Protein AF-A0A367RHR2-F1 (afdb_monomer_lite)

Foldseek 3Di:
DAALALVLLLVVLLVVLVVDDLDAPAFLAPCLVVCVVVLNVVLVVLNVVLVVCVVVVVDDSLRSLVSSLLSLQSVLQSCNRRHHALQVSLCSLQSNLSSCVNVVNLLSSLLSCLLQVQLVVLQQGDLDQDPDPDLLSNLLSCLSNVPPPPPDQDPADPDQLSRLSNQLSVCLVVVVLVSVQVSLLSNLVVVCVVCVVCLRHRDRSPDRSADRSSLSSLSSSVVSPHDDDDQDPSSCSRNVSNNPDDHHDHCPPVVYDHDPVSRDDPD

Structure (mmCIF, N/CA/C/O backbone):
data_AF-A0A367RHR2-F1
#
_entry.id   AF-A0A367RHR2-F1
#
loop_
_atom_site.group_PDB
_atom_site.id
_atom_site.type_symbol
_atom_site.label_atom_id
_atom_site.label_alt_id
_atom_site.label_comp_id
_atom_site.label_asym_id
_atom_site.label_entity_id
_atom_site.label_seq_id
_atom_site.pdbx_PDB_ins_code
_atom_site.Cartn_x
_atom_site.Cartn_y
_atom_site.Cartn_z
_atom_site.occupancy
_atom_site.B_iso_or_equiv
_atom_site.auth_seq_id
_atom_site.auth_comp_id
_atom_site.auth_asym_id
_atom_site.auth_atom_id
_atom_site.pdbx_PDB_model_num
ATOM 1 N N . MET A 1 1 ? -17.247 -14.694 9.183 1.00 67.56 1 MET A N 1
ATOM 2 C CA . MET A 1 1 ? -17.439 -13.901 7.958 1.00 67.56 1 MET A CA 1
ATOM 3 C C . MET A 1 1 ? -18.411 -12.775 8.289 1.00 67.56 1 MET A C 1
ATOM 5 O O . MET A 1 1 ? -19.563 -13.074 8.588 1.00 67.56 1 MET A O 1
ATOM 9 N N . GLY A 1 2 ? -17.924 -11.536 8.369 1.00 80.25 2 GLY A N 1
ATOM 10 C CA . GLY A 1 2 ? -18.687 -10.325 8.704 1.00 80.25 2 GLY A CA 1
ATOM 11 C C . GLY A 1 2 ? -18.929 -9.449 7.474 1.00 80.25 2 GLY A C 1
ATOM 12 O O . GLY A 1 2 ? -18.241 -9.597 6.463 1.00 80.25 2 GLY A O 1
ATOM 13 N N . ILE A 1 3 ? -19.919 -8.560 7.536 1.00 87.88 3 ILE A N 1
ATOM 14 C CA . ILE A 1 3 ? -20.162 -7.594 6.457 1.00 87.88 3 ILE A CA 1
ATOM 15 C C . ILE A 1 3 ? -19.113 -6.496 6.608 1.00 87.88 3 ILE A C 1
ATOM 17 O O . ILE A 1 3 ? -18.898 -6.010 7.712 1.00 87.88 3 ILE A O 1
ATOM 21 N N . LEU A 1 4 ? -18.465 -6.061 5.525 1.00 91.81 4 LEU A N 1
ATOM 22 C CA . LEU A 1 4 ? -17.593 -4.891 5.622 1.00 91.81 4 LEU A CA 1
ATOM 23 C C . LEU A 1 4 ? -18.448 -3.634 5.845 1.00 91.81 4 LEU A C 1
ATOM 25 O O . LEU A 1 4 ? -18.969 -3.036 4.905 1.00 91.81 4 LEU A O 1
ATOM 29 N N . SER A 1 5 ? -18.617 -3.274 7.114 1.00 92.75 5 SER A N 1
ATOM 30 C CA . SER A 1 5 ? -19.353 -2.112 7.604 1.00 92.75 5 SER A CA 1
ATOM 31 C C . SER A 1 5 ? -18.502 -1.362 8.628 1.00 92.75 5 SER A C 1
ATOM 33 O O . SER A 1 5 ? -17.571 -1.933 9.190 1.00 92.75 5 SER A O 1
ATOM 35 N N . HIS A 1 6 ? -18.825 -0.094 8.896 1.00 91.56 6 HIS A N 1
ATOM 36 C CA . HIS A 1 6 ? -18.091 0.718 9.874 1.00 91.56 6 HIS A CA 1
ATOM 37 C C . HIS A 1 6 ? -17.977 0.048 11.252 1.00 91.56 6 HIS A C 1
ATOM 39 O O . HIS A 1 6 ? -16.908 0.060 11.854 1.00 91.56 6 HIS A O 1
ATOM 45 N N . GLN A 1 7 ? -19.065 -0.557 11.737 1.00 90.06 7 GLN A N 1
ATOM 46 C CA . GLN A 1 7 ? -19.084 -1.220 13.038 1.00 90.06 7 GLN A CA 1
ATOM 47 C C . GLN A 1 7 ? -18.221 -2.488 13.038 1.00 90.06 7 GLN A C 1
ATOM 49 O O . GLN A 1 7 ? -17.266 -2.563 13.810 1.00 90.06 7 GLN A O 1
ATOM 54 N N . ASP A 1 8 ? -18.514 -3.439 12.143 1.00 91.50 8 ASP A N 1
ATOM 55 C CA . ASP A 1 8 ? -17.796 -4.721 12.066 1.00 91.50 8 ASP A CA 1
ATOM 56 C C . ASP A 1 8 ? -16.288 -4.502 11.851 1.00 91.50 8 ASP A C 1
ATOM 58 O O . ASP A 1 8 ? -15.460 -5.208 12.425 1.00 91.50 8 ASP A O 1
ATOM 62 N N . PHE A 1 9 ? -15.919 -3.492 11.055 1.00 92.81 9 PHE A N 1
ATOM 63 C CA . PHE A 1 9 ? -14.530 -3.101 10.832 1.00 92.81 9 PHE A CA 1
ATOM 64 C C . PHE A 1 9 ? -13.857 -2.581 12.108 1.00 92.81 9 PHE A C 1
ATOM 66 O O . PHE A 1 9 ? -12.792 -3.074 12.481 1.00 92.81 9 PHE A O 1
ATOM 73 N N . CYS A 1 10 ? -14.469 -1.616 12.804 1.00 90.12 10 CYS A N 1
ATOM 74 C CA . CYS A 1 10 ? -13.911 -1.068 14.041 1.00 90.12 10 CYS A CA 1
ATOM 75 C C . CYS A 1 10 ? -13.765 -2.139 15.133 1.00 90.12 10 CYS A C 1
ATOM 77 O O . CYS A 1 10 ? -12.743 -2.178 15.821 1.00 90.12 10 CYS A O 1
ATOM 79 N N . GLU A 1 11 ? -14.760 -3.016 15.284 1.00 88.69 11 GLU A N 1
ATOM 80 C CA . GLU A 1 11 ? -14.721 -4.120 16.248 1.00 88.69 11 GLU A CA 1
ATOM 81 C C . GLU A 1 11 ? -13.624 -5.138 15.909 1.00 88.69 11 GLU A C 1
ATOM 83 O O . GLU A 1 11 ? -12.902 -5.581 16.805 1.00 88.69 11 GLU A O 1
ATOM 88 N N . PHE A 1 12 ? -13.452 -5.479 14.628 1.00 91.75 12 PHE A N 1
ATOM 89 C CA . PHE A 1 12 ? -12.398 -6.389 14.180 1.00 91.75 12 PHE A CA 1
ATOM 90 C C . PHE A 1 12 ? -11.002 -5.817 14.442 1.00 91.75 12 PHE A C 1
ATOM 92 O O . PHE A 1 12 ? -10.161 -6.480 15.047 1.00 91.75 12 PHE A O 1
ATOM 99 N N . VAL A 1 13 ? -10.761 -4.561 14.057 1.00 90.69 13 VAL A N 1
ATOM 100 C CA . VAL A 1 13 ? -9.456 -3.913 14.259 1.00 90.69 13 VAL A CA 1
ATOM 101 C C . VAL A 1 13 ? -9.117 -3.828 15.744 1.00 90.69 13 VAL A C 1
ATOM 103 O O . VAL A 1 13 ? -7.982 -4.093 16.130 1.00 90.69 13 VAL A O 1
ATOM 106 N N . ALA A 1 14 ? -10.094 -3.520 16.599 1.00 85.94 14 ALA A N 1
ATOM 107 C CA . ALA A 1 14 ? -9.882 -3.487 18.042 1.00 85.94 14 ALA A CA 1
ATOM 108 C C . ALA A 1 14 ? -9.347 -4.82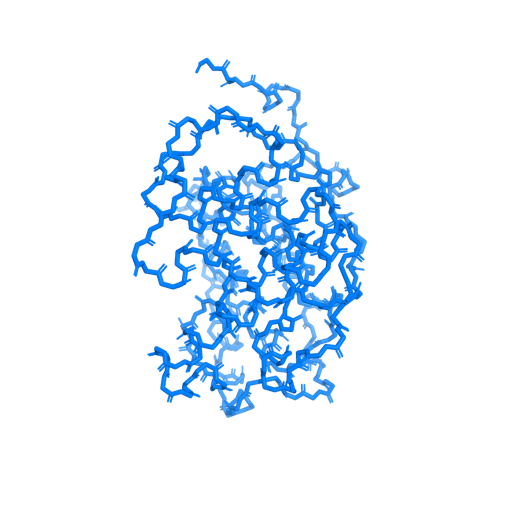0 18.602 1.00 85.94 14 ALA A C 1
ATOM 110 O O . ALA A 1 14 ? -8.554 -4.784 19.543 1.00 85.94 14 ALA A O 1
ATOM 111 N N . GLN A 1 15 ? -9.753 -5.958 18.025 1.00 88.06 15 GLN A N 1
ATOM 112 C CA . GLN A 1 15 ? -9.254 -7.292 18.379 1.00 88.06 15 GLN A CA 1
ATOM 113 C C . GLN A 1 15 ? -7.871 -7.574 17.782 1.00 88.06 15 GLN A C 1
ATOM 115 O O . GLN A 1 15 ? -7.047 -8.208 18.436 1.00 88.06 15 GLN A O 1
ATOM 120 N N . GLU A 1 16 ? -7.596 -7.120 16.556 1.00 90.19 16 GLU A N 1
ATOM 121 C CA . GLU A 1 16 ? -6.280 -7.297 15.926 1.00 90.19 16 GLU A CA 1
ATOM 122 C C . GLU A 1 16 ? -5.190 -6.490 16.635 1.00 90.19 16 GLU A C 1
ATOM 124 O O . GLU A 1 16 ? -4.081 -6.988 16.823 1.00 90.19 16 GLU A O 1
ATOM 129 N N . VAL A 1 17 ? -5.504 -5.281 17.115 1.00 84.62 17 VAL A N 1
ATOM 130 C CA . VAL A 1 17 ? -4.526 -4.448 17.835 1.00 84.62 17 VAL A CA 1
ATOM 131 C C . VAL A 1 17 ? -4.046 -5.122 19.125 1.00 84.62 17 VAL A C 1
ATOM 133 O O . VAL A 1 17 ? -2.875 -5.013 19.481 1.00 84.62 17 VAL A O 1
ATOM 136 N N . GLU A 1 18 ? -4.908 -5.885 19.800 1.00 81.12 18 GLU A N 1
ATOM 137 C CA . GLU A 1 18 ? -4.542 -6.651 21.002 1.00 81.12 18 GLU A CA 1
ATOM 138 C C . GLU A 1 18 ? -3.548 -7.788 20.713 1.00 81.12 18 GLU A C 1
ATOM 140 O O . GLU A 1 18 ? -2.903 -8.293 21.631 1.00 81.12 18 GLU A O 1
ATOM 145 N N . LYS A 1 19 ? -3.398 -8.176 19.441 1.00 83.12 19 LYS A N 1
ATOM 146 C CA . LYS A 1 19 ? -2.499 -9.242 18.985 1.00 83.12 19 LYS A CA 1
ATOM 147 C C . LYS A 1 19 ? -1.186 -8.713 18.412 1.00 83.12 19 LYS A C 1
ATOM 149 O O . LYS A 1 19 ? -0.345 -9.525 18.027 1.00 83.12 19 LYS A O 1
ATOM 154 N N . ILE A 1 20 ? -0.993 -7.393 18.327 1.00 80.94 20 ILE A N 1
ATOM 155 C CA . ILE A 1 20 ? 0.234 -6.822 17.760 1.00 80.94 20 ILE A CA 1
ATOM 156 C C . ILE A 1 20 ? 1.435 -7.260 18.593 1.00 80.94 20 ILE A C 1
ATOM 158 O O . ILE A 1 20 ? 1.548 -6.963 19.782 1.00 80.94 20 ILE A O 1
ATOM 162 N N . THR A 1 21 ? 2.378 -7.914 17.925 1.00 70.31 21 THR A N 1
ATOM 163 C CA . THR A 1 21 ? 3.698 -8.222 18.465 1.00 70.31 21 THR A CA 1
ATOM 164 C C . THR A 1 21 ? 4.754 -7.549 17.607 1.00 70.31 21 THR A C 1
ATOM 166 O O . THR A 1 21 ? 4.821 -7.796 16.403 1.00 70.31 21 THR A O 1
ATOM 169 N N . LEU A 1 22 ? 5.609 -6.738 18.225 1.00 68.62 22 LEU A N 1
ATOM 170 C CA . LEU A 1 22 ? 6.748 -6.124 17.547 1.00 68.62 22 LEU A CA 1
ATOM 171 C C . LEU A 1 22 ? 7.936 -7.074 17.577 1.00 68.62 22 LEU A C 1
ATOM 173 O O . LEU A 1 22 ? 8.832 -6.967 18.412 1.00 68.62 22 LEU A O 1
ATOM 177 N N . LEU A 1 23 ? 7.898 -8.050 16.680 1.00 66.56 23 LEU A N 1
ATOM 178 C CA . LEU A 1 23 ? 9.046 -8.890 16.387 1.00 66.56 23 LEU A CA 1
ATOM 179 C C . LEU A 1 23 ? 9.740 -8.302 15.158 1.00 66.56 23 LEU A C 1
ATOM 181 O O . LEU A 1 23 ? 9.163 -8.267 14.073 1.00 66.56 23 LEU A O 1
ATOM 185 N N . SER A 1 24 ? 10.959 -7.800 15.355 1.00 69.75 24 SER A N 1
ATOM 186 C CA . SER A 1 24 ? 11.812 -7.285 14.283 1.00 69.75 24 SER A CA 1
ATOM 187 C C . SER A 1 24 ? 12.737 -8.390 13.779 1.00 69.75 24 SER A C 1
ATOM 189 O O . SER A 1 24 ? 13.333 -9.112 14.582 1.00 69.75 24 SER A O 1
ATOM 191 N N . VAL A 1 25 ? 12.861 -8.513 12.456 1.00 68.31 25 VAL A N 1
ATOM 192 C CA . VAL A 1 25 ? 13.880 -9.359 11.816 1.00 68.31 25 VAL A CA 1
ATOM 193 C C . VAL A 1 25 ? 15.121 -8.529 11.470 1.00 68.31 25 VAL A C 1
ATOM 195 O O . VAL A 1 25 ? 16.241 -8.952 11.749 1.00 68.31 25 VAL A O 1
ATOM 198 N N . SER A 1 26 ? 14.917 -7.350 10.877 1.00 85.88 26 SER A N 1
ATOM 199 C CA . SER A 1 26 ? 15.938 -6.344 10.562 1.00 85.88 26 SER A CA 1
ATOM 200 C C . SER A 1 26 ? 15.242 -5.035 10.215 1.00 85.88 26 SER A C 1
ATOM 202 O O . SER A 1 26 ? 14.346 -5.046 9.376 1.00 85.88 26 SER A O 1
ATOM 204 N N . GLU A 1 27 ? 15.661 -3.921 10.810 1.00 92.62 27 GLU A N 1
ATOM 205 C CA . GLU A 1 27 ? 15.082 -2.601 10.532 1.00 92.62 27 GLU A CA 1
ATOM 206 C C . GLU A 1 27 ? 15.155 -2.258 9.035 1.00 92.62 27 GLU A C 1
ATOM 208 O O . GLU A 1 27 ? 16.186 -2.476 8.395 1.00 92.62 27 GLU A O 1
ATOM 213 N N . ARG A 1 28 ? 14.051 -1.730 8.486 1.00 93.50 28 ARG A N 1
ATOM 214 C CA . ARG A 1 28 ? 13.971 -1.210 7.106 1.00 93.50 28 ARG A CA 1
ATOM 215 C C . ARG A 1 28 ? 14.234 0.287 7.029 1.00 93.50 28 ARG A C 1
ATOM 217 O O . ARG A 1 28 ? 14.626 0.786 5.978 1.00 93.50 28 ARG A O 1
ATOM 224 N N . ARG A 1 29 ? 13.973 1.000 8.126 1.00 94.50 29 ARG A N 1
ATOM 225 C CA . ARG A 1 29 ? 14.142 2.449 8.230 1.00 94.50 29 ARG A CA 1
ATOM 226 C C . ARG A 1 29 ? 15.052 2.798 9.392 1.00 94.50 29 ARG A C 1
ATOM 228 O O . ARG A 1 29 ? 14.914 2.252 10.487 1.00 94.50 29 ARG A O 1
ATOM 235 N N . ILE A 1 30 ? 15.985 3.704 9.134 1.00 94.00 30 ILE A N 1
ATOM 236 C CA . ILE A 1 30 ? 16.994 4.147 10.091 1.00 94.00 30 ILE A CA 1
ATOM 237 C C . ILE A 1 30 ? 16.310 4.917 11.225 1.00 94.00 30 ILE A C 1
ATOM 239 O O . ILE A 1 30 ? 15.418 5.729 10.994 1.00 94.00 30 ILE A O 1
ATOM 243 N N . GLY A 1 31 ? 16.727 4.651 12.465 1.00 91.88 31 GLY A N 1
ATOM 244 C CA . GLY A 1 31 ? 16.238 5.359 13.652 1.00 91.88 31 GLY A CA 1
ATOM 245 C C . GLY A 1 31 ? 14.905 4.845 14.201 1.00 91.88 31 GLY A C 1
ATOM 246 O O . GLY A 1 31 ? 14.469 5.305 15.253 1.00 91.88 31 GLY A O 1
ATOM 247 N N . VAL A 1 32 ? 14.263 3.857 13.565 1.00 92.75 32 VAL A N 1
ATOM 248 C CA . VAL A 1 32 ? 12.962 3.344 14.027 1.00 92.75 32 VAL A CA 1
ATOM 249 C C . VAL A 1 32 ? 13.008 2.815 15.465 1.00 92.75 32 VAL A C 1
ATOM 251 O O . VAL A 1 32 ? 12.077 3.062 16.231 1.00 92.75 32 VAL A O 1
ATOM 254 N N . SER A 1 33 ? 14.089 2.151 15.886 1.00 90.50 33 SER A N 1
ATOM 255 C CA . SER A 1 33 ? 14.232 1.660 17.266 1.00 90.50 33 SER A CA 1
ATOM 256 C C . SER A 1 33 ? 14.257 2.770 18.314 1.00 90.50 33 SER A C 1
ATOM 258 O O . SER A 1 33 ? 13.819 2.535 19.443 1.00 90.50 33 SER A O 1
ATOM 260 N N . GLU A 1 34 ? 14.718 3.970 17.958 1.00 91.00 34 GLU A N 1
ATOM 261 C CA . GLU A 1 34 ? 14.759 5.122 18.864 1.00 91.00 34 GLU A CA 1
ATOM 262 C C . GLU A 1 34 ? 13.349 5.621 19.199 1.00 91.00 34 GLU A C 1
ATOM 264 O O . GLU A 1 34 ? 13.093 6.054 20.322 1.00 91.00 34 GLU A O 1
ATOM 269 N N . TYR A 1 35 ? 12.415 5.493 18.252 1.00 89.25 35 TYR A N 1
ATOM 270 C CA . TYR A 1 35 ? 11.065 6.046 18.353 1.00 89.25 35 TYR A CA 1
ATOM 271 C C . TYR A 1 35 ? 9.960 4.999 18.514 1.00 89.25 35 TYR A C 1
ATOM 273 O O . TYR A 1 35 ? 8.849 5.350 18.913 1.00 89.25 35 TYR A O 1
ATOM 281 N N . ALA A 1 36 ? 10.230 3.717 18.240 1.00 87.25 36 ALA A N 1
ATOM 282 C CA . ALA A 1 36 ? 9.220 2.658 18.247 1.00 87.25 36 ALA A CA 1
ATOM 283 C C . ALA A 1 36 ? 8.444 2.612 19.568 1.00 87.25 36 ALA A C 1
ATOM 285 O O . ALA A 1 36 ? 7.220 2.512 19.563 1.00 87.25 36 ALA A O 1
ATOM 286 N N . THR A 1 37 ? 9.142 2.755 20.700 1.00 86.56 37 THR A N 1
ATOM 287 C CA . THR A 1 37 ? 8.504 2.780 22.024 1.00 86.56 37 THR A CA 1
ATOM 288 C C . THR A 1 37 ? 7.493 3.918 22.141 1.00 86.56 37 THR A C 1
ATOM 290 O O . THR A 1 37 ? 6.370 3.692 22.586 1.00 86.56 37 THR A O 1
ATOM 293 N N . ASP A 1 38 ? 7.848 5.127 21.716 1.00 87.88 38 ASP A N 1
ATOM 294 C CA . ASP A 1 38 ? 6.965 6.291 21.805 1.00 87.88 38 ASP A CA 1
ATOM 295 C C . ASP A 1 38 ? 5.763 6.155 20.865 1.00 87.88 38 ASP A C 1
ATOM 297 O O . ASP A 1 38 ? 4.626 6.394 21.275 1.00 87.88 38 ASP A O 1
ATOM 301 N N . VAL A 1 39 ? 5.991 5.686 19.635 1.00 87.94 39 VAL A N 1
ATOM 302 C CA . VAL A 1 39 ? 4.929 5.439 18.649 1.00 87.94 39 VAL A CA 1
ATOM 303 C C . VAL A 1 39 ? 3.925 4.405 19.164 1.00 87.94 39 VAL A C 1
ATOM 305 O O . VAL A 1 39 ? 2.721 4.636 19.088 1.00 87.94 39 VAL A O 1
ATOM 308 N N . ILE A 1 40 ? 4.379 3.315 19.794 1.00 86.00 40 ILE A N 1
ATOM 309 C CA . ILE A 1 40 ? 3.480 2.339 20.438 1.00 86.00 40 ILE A CA 1
ATOM 310 C C . ILE A 1 40 ? 2.623 3.002 21.512 1.00 86.00 40 ILE A C 1
ATOM 312 O O . ILE A 1 40 ? 1.417 2.758 21.567 1.00 86.00 40 ILE A O 1
ATOM 316 N N . HIS A 1 41 ? 3.225 3.826 22.374 1.00 86.81 41 HIS A N 1
ATOM 317 C CA . HIS A 1 41 ? 2.477 4.513 23.424 1.00 86.81 41 HIS A CA 1
ATOM 318 C C . HIS A 1 41 ? 1.418 5.446 22.828 1.00 86.81 41 HIS A C 1
ATOM 320 O O . HIS A 1 41 ? 0.298 5.497 23.344 1.00 86.81 41 HIS A O 1
ATOM 326 N N . TYR A 1 42 ? 1.728 6.145 21.731 1.00 87.12 42 TYR A N 1
ATOM 327 C CA . TYR A 1 42 ? 0.752 6.971 21.022 1.00 87.12 42 TYR A CA 1
ATOM 328 C C . TYR A 1 42 ? -0.373 6.135 20.409 1.00 87.12 42 TYR A C 1
ATOM 330 O O . TYR A 1 42 ? -1.536 6.432 20.674 1.00 87.12 42 TYR A O 1
ATOM 338 N N . ILE A 1 43 ? -0.055 5.049 19.699 1.00 85.81 43 ILE A N 1
ATOM 339 C CA . ILE A 1 43 ? -1.047 4.125 19.127 1.00 85.81 43 ILE A CA 1
ATOM 340 C C . ILE A 1 43 ? -1.972 3.576 20.223 1.00 85.81 43 ILE A C 1
ATOM 342 O O . ILE A 1 43 ? -3.193 3.591 20.074 1.00 85.81 43 ILE A O 1
ATOM 346 N N . GLN A 1 44 ? -1.419 3.130 21.355 1.00 84.69 44 GLN A N 1
ATOM 347 C CA . GLN A 1 44 ? -2.200 2.599 22.477 1.00 84.69 44 GLN A CA 1
ATOM 348 C C . GLN A 1 44 ? -3.105 3.663 23.106 1.00 84.69 44 GLN A C 1
ATOM 350 O O . GLN A 1 44 ? -4.276 3.398 23.393 1.00 84.69 44 GLN A O 1
ATOM 355 N N . ARG A 1 45 ? -2.584 4.875 23.323 1.00 87.81 45 ARG A N 1
ATOM 356 C CA . ARG A 1 45 ? -3.362 6.002 23.854 1.00 87.81 45 ARG A CA 1
ATOM 357 C C . ARG A 1 45 ? -4.510 6.368 22.916 1.00 87.81 45 ARG A C 1
ATOM 359 O O . ARG A 1 45 ? -5.642 6.545 23.372 1.00 87.81 45 ARG A O 1
ATOM 366 N N . ASP A 1 46 ? -4.223 6.486 21.628 1.00 86.50 46 ASP A N 1
ATOM 367 C CA . ASP A 1 46 ? -5.186 6.912 20.621 1.00 86.50 46 ASP A CA 1
ATOM 368 C C . ASP A 1 46 ? -6.260 5.819 20.424 1.00 86.50 46 ASP A C 1
ATOM 370 O O . ASP A 1 46 ? -7.452 6.129 20.417 1.00 86.50 46 ASP A O 1
ATOM 374 N N . LEU A 1 47 ? -5.884 4.531 20.436 1.00 81.06 47 LEU A N 1
ATOM 375 C CA . LEU A 1 47 ? -6.830 3.407 20.439 1.00 81.06 47 LEU A CA 1
ATOM 376 C C . LEU A 1 47 ? -7.766 3.441 21.653 1.00 81.06 47 LEU A C 1
ATOM 378 O O . LEU A 1 47 ? -8.980 3.299 21.502 1.00 81.06 47 LEU A O 1
ATOM 382 N N . ASN A 1 48 ? -7.222 3.627 22.858 1.00 84.69 48 ASN A N 1
ATOM 383 C CA . ASN A 1 48 ? -8.025 3.706 24.081 1.00 84.69 48 ASN A CA 1
ATOM 384 C C . ASN A 1 48 ? -8.993 4.894 24.039 1.00 84.69 48 ASN A C 1
ATOM 386 O O . ASN A 1 48 ? -10.137 4.776 24.476 1.00 84.69 48 ASN A O 1
ATOM 390 N N . THR A 1 49 ? -8.556 6.014 23.460 1.00 85.75 49 THR A N 1
ATOM 391 C CA . THR A 1 49 ? -9.395 7.200 23.260 1.00 85.75 49 THR A CA 1
ATOM 392 C C . THR A 1 49 ? -10.559 6.888 22.323 1.00 85.75 49 THR A C 1
ATOM 394 O O . THR A 1 49 ? -11.708 7.152 22.669 1.00 85.75 49 THR A O 1
ATOM 397 N N . VAL A 1 50 ? -10.295 6.257 21.174 1.00 79.88 50 VAL A N 1
ATOM 398 C CA . VAL A 1 50 ? -11.350 5.859 20.230 1.00 79.88 50 VAL A CA 1
ATOM 399 C C . VAL A 1 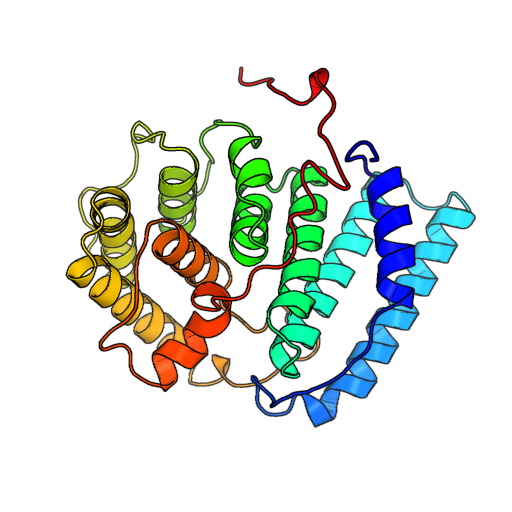50 ? -12.314 4.852 20.868 1.00 79.88 50 VAL A C 1
ATOM 401 O O . VAL A 1 50 ? -13.526 5.038 20.771 1.00 79.88 50 VAL A O 1
ATOM 404 N N . LYS A 1 51 ? -11.806 3.839 21.588 1.00 80.19 51 LYS A N 1
ATOM 405 C CA . LYS A 1 51 ? -12.635 2.862 22.320 1.00 80.19 51 LYS A CA 1
ATOM 406 C C . LYS A 1 51 ? -13.566 3.548 23.334 1.00 80.19 51 LYS A C 1
ATOM 408 O O . LYS A 1 51 ? -14.743 3.199 23.387 1.00 80.19 51 LYS A O 1
ATOM 413 N N . SER A 1 52 ? -13.072 4.532 24.095 1.00 82.19 52 SER A N 1
ATOM 414 C CA . SER A 1 52 ? -13.884 5.302 25.060 1.00 82.19 52 SER A CA 1
ATOM 415 C C . SER A 1 52 ? -14.965 6.132 24.368 1.00 82.19 52 SER A C 1
ATOM 417 O O . SER A 1 52 ? -16.120 6.130 24.775 1.00 82.19 52 SER A O 1
ATOM 419 N N . LEU A 1 53 ? -14.615 6.816 23.277 1.00 78.12 53 LEU A N 1
ATOM 420 C CA . LEU A 1 53 ? -15.555 7.678 22.562 1.00 78.12 53 LEU A CA 1
ATOM 421 C C . LEU A 1 53 ? -16.690 6.892 21.889 1.00 78.12 53 LEU A C 1
ATOM 423 O O . LEU A 1 53 ? -17.811 7.394 21.808 1.00 78.12 53 LEU A O 1
ATOM 427 N N . ILE A 1 54 ? -16.416 5.669 21.427 1.00 74.31 54 ILE A N 1
ATOM 428 C CA . ILE A 1 54 ? -17.443 4.757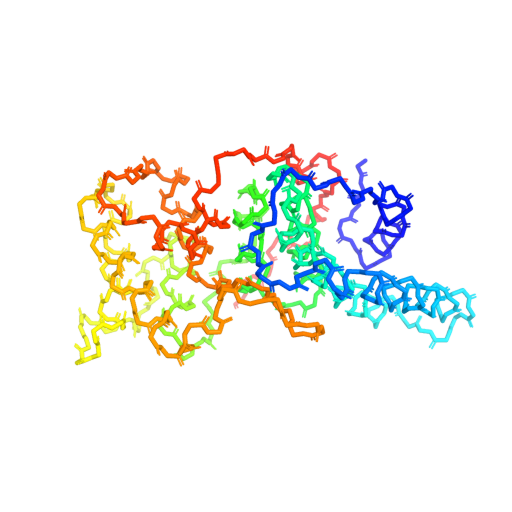 20.904 1.00 74.31 54 ILE A CA 1
ATOM 429 C C . ILE A 1 54 ? -18.345 4.257 22.040 1.00 74.31 54 ILE A C 1
ATOM 431 O O . ILE A 1 54 ? -19.566 4.293 21.905 1.00 74.31 54 ILE A O 1
ATOM 435 N N . SER A 1 55 ? -17.766 3.797 23.157 1.00 77.94 55 SER A N 1
ATOM 436 C CA . SER A 1 55 ? -18.535 3.201 24.261 1.00 77.94 55 SER A CA 1
ATOM 437 C C . SER A 1 55 ? -19.437 4.204 24.984 1.00 77.94 55 SER A C 1
ATOM 439 O O . SER A 1 55 ? -20.486 3.825 25.497 1.00 77.94 55 SER A O 1
ATOM 441 N N . GLU A 1 56 ? -19.058 5.480 24.989 1.00 79.75 56 GLU A N 1
ATOM 442 C CA . GLU A 1 56 ? -19.846 6.581 25.547 1.00 79.75 56 GLU A CA 1
ATOM 443 C C . GLU A 1 56 ? -20.899 7.141 24.571 1.00 79.75 56 GLU A C 1
ATOM 445 O O . GLU A 1 56 ? -21.525 8.153 24.875 1.00 79.75 56 GLU A O 1
ATOM 450 N N . GLU A 1 57 ? -21.077 6.532 23.390 1.00 76.19 57 GLU A N 1
ATOM 451 C CA . GLU A 1 57 ? -21.949 7.017 22.300 1.00 76.19 57 GLU A CA 1
ATOM 452 C C . GLU A 1 57 ? -21.616 8.450 21.826 1.00 76.19 57 GLU A C 1
ATOM 454 O O . GLU A 1 57 ? -22.405 9.117 21.154 1.00 76.19 57 GLU A O 1
ATOM 459 N N . ASN A 1 58 ? -20.405 8.922 22.132 1.00 77.56 58 ASN A N 1
ATOM 460 C CA . ASN A 1 58 ? -19.918 10.261 21.807 1.00 77.56 58 ASN A CA 1
ATOM 461 C C . ASN A 1 58 ? -19.346 10.356 20.378 1.00 77.56 58 ASN A C 1
ATOM 463 O O . ASN A 1 58 ? -19.019 11.450 19.904 1.00 77.56 58 ASN A O 1
ATOM 467 N N . LEU A 1 59 ? -19.236 9.227 19.668 1.00 81.50 59 LEU A N 1
ATOM 468 C CA . LEU A 1 59 ? -18.700 9.128 18.312 1.00 81.50 59 LEU A CA 1
ATOM 469 C C . LEU A 1 59 ? -19.576 8.227 17.438 1.00 81.50 59 LEU A C 1
ATOM 471 O O . LEU A 1 59 ? -19.930 7.117 17.822 1.00 81.50 59 LEU A O 1
ATOM 475 N N . THR A 1 60 ? -19.898 8.682 16.227 1.00 86.81 60 THR A N 1
ATOM 476 C CA . THR A 1 60 ? -20.555 7.821 15.236 1.00 86.81 60 THR A CA 1
ATOM 477 C C . THR A 1 60 ? -19.568 6.782 14.705 1.00 86.81 60 THR A C 1
ATOM 479 O O . THR A 1 60 ? -18.370 7.054 14.610 1.00 86.81 60 THR A O 1
ATOM 482 N N . TRP A 1 61 ? -20.066 5.621 14.275 1.00 87.00 61 TRP A N 1
ATOM 483 C CA . TRP A 1 61 ? -19.236 4.571 13.667 1.00 87.00 61 TRP A CA 1
ATOM 484 C C . TRP A 1 61 ? -18.432 5.048 12.448 1.00 87.00 61 TRP A C 1
ATOM 486 O O . TRP A 1 61 ? -17.301 4.618 12.241 1.00 87.00 61 TRP A O 1
ATOM 496 N N . GLU A 1 62 ? -18.975 5.984 11.670 1.00 88.12 62 GLU A N 1
ATOM 497 C CA . GLU A 1 62 ? -18.274 6.617 10.546 1.00 88.12 62 GLU A CA 1
ATOM 498 C C . GLU A 1 62 ? -17.038 7.405 11.014 1.00 88.12 62 GLU A C 1
ATOM 500 O O . GLU A 1 62 ? -15.934 7.210 10.505 1.00 88.12 62 GLU A O 1
ATOM 505 N N . LYS A 1 63 ? -17.191 8.249 12.044 1.00 89.00 63 LYS A N 1
ATOM 506 C CA . LYS A 1 63 ? -16.069 9.001 12.623 1.00 89.00 63 LYS A CA 1
ATOM 507 C C . LYS A 1 63 ? -15.064 8.074 13.306 1.00 89.00 63 LYS A C 1
ATOM 509 O O . LYS A 1 63 ? -13.864 8.294 13.180 1.00 89.00 63 LYS A O 1
ATOM 514 N N . ALA A 1 64 ? -15.548 7.028 13.974 1.00 88.44 64 ALA A N 1
ATOM 515 C CA . ALA A 1 64 ? -14.706 5.982 14.542 1.00 88.44 64 ALA A CA 1
ATOM 516 C C . ALA A 1 64 ? -13.857 5.299 13.465 1.00 88.44 64 ALA A C 1
ATOM 518 O O . ALA A 1 64 ? -12.654 5.152 13.645 1.00 88.44 64 ALA A O 1
ATOM 519 N N . THR A 1 65 ? -14.455 4.958 12.320 1.00 91.44 65 THR A N 1
ATOM 520 C CA . THR A 1 65 ? -13.745 4.334 11.193 1.00 91.44 65 THR A CA 1
ATOM 521 C C . THR A 1 65 ? -12.609 5.212 10.695 1.00 91.44 65 THR A C 1
ATOM 523 O O . THR A 1 65 ? -11.518 4.701 10.454 1.00 91.44 65 THR A O 1
ATOM 526 N N . LYS A 1 66 ? -12.831 6.527 10.588 1.00 92.56 66 LYS A N 1
ATOM 527 C CA . LYS A 1 66 ? -11.773 7.465 10.206 1.00 92.56 66 LYS A CA 1
ATOM 528 C C . LYS A 1 66 ? -10.596 7.415 11.185 1.00 92.56 66 LYS A C 1
ATOM 530 O O . LYS A 1 66 ? -9.476 7.151 10.761 1.00 92.56 66 LYS A O 1
ATOM 535 N N . SER A 1 67 ? -10.854 7.596 12.482 1.00 91.31 67 SER A N 1
ATOM 536 C CA . SER A 1 67 ? -9.799 7.568 13.506 1.00 91.31 67 SER A CA 1
ATOM 537 C C . SER A 1 67 ? -9.087 6.214 13.588 1.00 91.31 67 SER A C 1
ATOM 539 O O . SER A 1 67 ? -7.875 6.160 13.752 1.00 91.31 67 SER A O 1
ATOM 541 N N . ILE A 1 68 ? -9.821 5.110 13.435 1.00 91.56 68 ILE A N 1
ATOM 542 C CA . ILE A 1 68 ? -9.241 3.765 13.383 1.00 91.56 68 ILE A CA 1
ATOM 543 C C . ILE A 1 68 ? -8.363 3.584 12.138 1.00 91.56 68 ILE A C 1
ATOM 545 O O . ILE A 1 68 ? -7.298 2.987 12.238 1.00 91.56 68 ILE A O 1
ATOM 549 N N . THR A 1 69 ? -8.758 4.118 10.982 1.00 94.50 69 THR A N 1
ATOM 550 C CA . THR A 1 69 ? -7.955 4.014 9.752 1.00 94.50 69 THR A CA 1
ATOM 551 C C . THR A 1 69 ? -6.631 4.766 9.877 1.00 94.50 69 THR A C 1
ATOM 553 O O . THR A 1 69 ? -5.602 4.231 9.481 1.00 94.50 69 THR A O 1
ATOM 556 N N . GLU A 1 70 ? -6.631 5.956 10.485 1.00 92.38 70 GLU A N 1
ATOM 557 C CA . GLU A 1 70 ? -5.400 6.704 10.803 1.00 92.38 70 GLU A CA 1
ATOM 558 C C . GLU A 1 70 ? -4.462 5.892 11.715 1.00 92.38 70 GLU A C 1
ATOM 560 O O . GLU A 1 70 ? -3.256 5.843 11.484 1.00 92.38 70 GLU A O 1
ATOM 565 N N . LEU A 1 71 ? -5.010 5.169 12.699 1.00 91.25 71 LEU A N 1
ATOM 566 C CA . LEU A 1 71 ? -4.212 4.292 13.562 1.00 91.25 71 LEU A CA 1
ATOM 567 C C . LEU A 1 71 ? -3.642 3.082 12.821 1.00 91.25 71 LEU A C 1
ATOM 569 O O . LEU A 1 71 ? -2.486 2.726 13.027 1.00 91.25 71 LEU A O 1
ATOM 573 N N . ILE A 1 72 ? -4.433 2.440 11.963 1.00 94.25 72 ILE A N 1
ATOM 574 C CA . ILE A 1 72 ? -3.986 1.291 11.164 1.00 94.25 72 ILE A CA 1
ATOM 575 C C . ILE A 1 72 ? -2.886 1.710 10.183 1.00 94.25 72 ILE A C 1
ATOM 577 O O . ILE A 1 72 ? -1.938 0.951 9.992 1.00 94.25 72 ILE A O 1
ATOM 581 N N . LEU A 1 73 ? -2.977 2.908 9.597 1.00 94.81 73 LEU A N 1
ATOM 582 C CA . LEU A 1 73 ? -1.919 3.478 8.761 1.00 94.81 73 LEU A CA 1
ATOM 583 C C . LEU A 1 73 ? -0.604 3.598 9.532 1.00 94.81 73 LEU A C 1
ATOM 585 O O . LEU A 1 73 ? 0.426 3.105 9.074 1.00 94.81 73 LEU A O 1
ATOM 589 N N . GLU A 1 74 ? -0.652 4.190 10.725 1.00 93.25 74 GLU A N 1
ATOM 590 C CA . GLU A 1 74 ? 0.518 4.351 11.590 1.00 93.25 74 GLU A CA 1
ATOM 591 C C . GLU A 1 74 ? 1.094 2.995 12.027 1.00 93.25 74 GLU A C 1
ATOM 593 O O . GLU A 1 74 ? 2.308 2.800 12.002 1.00 93.25 74 GLU A O 1
ATOM 598 N N . ILE A 1 75 ? 0.236 2.019 12.346 1.00 93.75 75 ILE A N 1
ATOM 599 C CA . ILE A 1 75 ? 0.649 0.643 12.660 1.00 93.75 75 ILE A CA 1
ATOM 600 C C . ILE A 1 75 ? 1.310 -0.024 11.446 1.00 93.75 75 ILE A C 1
ATOM 602 O O . ILE A 1 75 ? 2.356 -0.653 11.595 1.00 93.75 75 ILE A O 1
ATOM 606 N N . THR A 1 76 ? 0.727 0.115 10.251 1.00 95.06 76 THR A N 1
ATOM 607 C CA . THR A 1 76 ? 1.280 -0.430 8.999 1.00 95.06 76 THR A CA 1
ATOM 608 C C . THR A 1 76 ? 2.677 0.137 8.752 1.00 95.06 76 THR A C 1
ATOM 610 O O . THR A 1 76 ? 3.611 -0.624 8.500 1.00 95.06 76 THR A O 1
ATOM 613 N N . SER A 1 77 ? 2.819 1.458 8.896 1.00 94.94 77 SER A N 1
ATOM 614 C CA . SER A 1 77 ? 4.077 2.198 8.775 1.00 94.94 77 SER A CA 1
ATOM 615 C C . SER A 1 77 ? 5.131 1.696 9.756 1.00 94.94 77 SER A C 1
ATOM 617 O O . SER A 1 77 ? 6.206 1.261 9.349 1.00 94.94 77 SER A O 1
ATOM 619 N N . LEU A 1 78 ? 4.782 1.649 11.048 1.00 94.19 78 LEU A N 1
ATOM 620 C CA . LEU A 1 78 ? 5.677 1.197 12.106 1.00 94.19 78 LEU A CA 1
ATOM 621 C C . LEU A 1 78 ? 6.136 -0.242 11.863 1.00 94.19 78 LEU A C 1
ATOM 623 O O . LEU A 1 78 ? 7.331 -0.510 11.918 1.00 94.19 78 LEU A O 1
ATOM 627 N N . LEU A 1 79 ? 5.209 -1.168 11.590 1.00 94.06 79 LEU A N 1
ATOM 628 C CA . LEU A 1 79 ? 5.527 -2.582 11.361 1.00 94.06 79 LEU A CA 1
ATOM 629 C C . LEU A 1 79 ? 6.436 -2.775 10.148 1.00 94.06 79 LEU A C 1
ATOM 631 O O . LEU A 1 79 ? 7.362 -3.590 10.197 1.00 94.06 79 LEU A O 1
ATOM 635 N N . TYR A 1 80 ? 6.198 -2.019 9.075 1.00 94.94 80 TYR A N 1
ATOM 636 C CA . TYR A 1 80 ? 7.098 -1.991 7.934 1.00 94.94 80 TYR A CA 1
ATOM 637 C C . TYR A 1 80 ? 8.490 -1.505 8.360 1.00 94.94 80 TYR A C 1
ATOM 639 O O . TYR A 1 80 ? 9.460 -2.257 8.222 1.00 94.94 80 TYR A O 1
ATOM 647 N N . ALA A 1 81 ? 8.578 -0.314 8.958 1.00 95.06 81 ALA A N 1
ATOM 648 C CA . 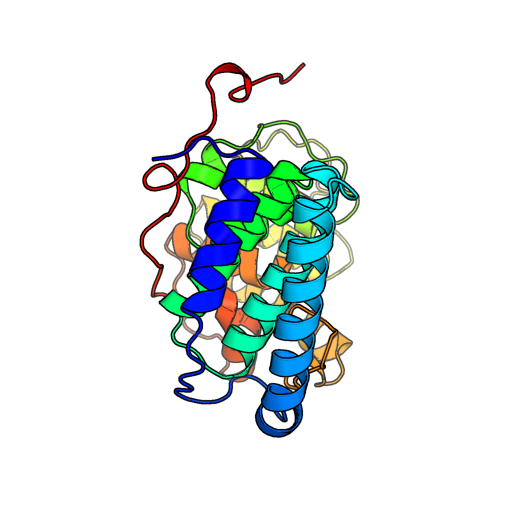ALA A 1 81 ? 9.826 0.335 9.347 1.00 95.06 81 ALA A CA 1
ATOM 649 C C . ALA A 1 81 ? 10.673 -0.510 10.313 1.00 95.06 81 ALA A C 1
ATOM 651 O O . ALA A 1 81 ? 11.872 -0.684 10.086 1.00 95.06 81 ALA A O 1
ATOM 652 N N . VAL A 1 82 ? 10.055 -1.115 11.339 1.00 94.19 82 VAL A N 1
ATOM 653 C CA . VAL A 1 82 ? 10.762 -1.961 12.322 1.00 94.19 82 VAL A CA 1
ATOM 654 C C . VAL A 1 82 ? 11.253 -3.283 11.745 1.00 94.19 82 VAL A C 1
ATOM 656 O O . VAL A 1 82 ? 11.935 -4.027 12.448 1.00 94.19 82 VAL A O 1
ATOM 659 N N . GLY A 1 83 ? 10.911 -3.628 10.503 1.00 93.44 83 GLY A N 1
ATOM 660 C CA . GLY A 1 83 ? 11.365 -4.889 9.933 1.00 93.44 83 GLY A CA 1
ATOM 661 C C . GLY A 1 83 ? 10.496 -6.090 10.269 1.00 93.44 83 GLY A C 1
ATOM 662 O O . GLY A 1 83 ? 11.021 -7.204 10.330 1.00 93.44 83 GLY A O 1
ATOM 663 N N . ALA A 1 84 ? 9.196 -5.900 10.527 1.00 92.75 84 ALA A N 1
ATOM 664 C CA . ALA A 1 84 ? 8.290 -7.031 10.710 1.00 92.75 84 ALA A CA 1
ATOM 665 C C . ALA A 1 84 ? 8.245 -7.890 9.434 1.00 92.75 84 ALA A C 1
ATOM 667 O O . ALA A 1 84 ? 8.511 -7.403 8.324 1.00 92.75 84 ALA A O 1
ATOM 668 N N . GLU A 1 85 ? 7.894 -9.168 9.579 1.00 92.12 85 GLU A N 1
ATOM 669 C CA . GLU A 1 85 ? 7.698 -10.059 8.432 1.00 92.12 85 GLU A CA 1
ATOM 670 C C . GLU A 1 85 ? 6.695 -9.461 7.435 1.00 92.12 85 GLU A C 1
ATOM 672 O O . GLU A 1 85 ? 5.730 -8.798 7.825 1.00 92.12 85 GLU A O 1
ATOM 677 N N . HIS A 1 86 ? 6.908 -9.711 6.138 1.00 93.06 86 HIS A N 1
ATOM 678 C CA . HIS A 1 86 ? 6.057 -9.158 5.078 1.00 93.06 86 HIS A CA 1
ATOM 679 C C . HIS A 1 86 ? 4.579 -9.491 5.285 1.00 93.06 86 HIS A C 1
ATOM 681 O O . HIS A 1 86 ? 3.731 -8.618 5.167 1.00 93.06 86 HIS A O 1
ATOM 687 N N . THR A 1 87 ? 4.268 -10.722 5.683 1.00 93.25 87 THR A N 1
ATOM 688 C CA . THR A 1 87 ? 2.896 -11.165 5.974 1.00 93.25 87 THR A CA 1
ATOM 689 C C . THR A 1 87 ? 2.239 -10.372 7.105 1.00 93.25 87 THR A C 1
ATOM 691 O O . THR A 1 87 ? 1.026 -10.179 7.081 1.00 93.25 87 THR A O 1
ATOM 694 N N . VAL A 1 88 ? 3.018 -9.885 8.075 1.00 93.12 88 VAL A N 1
ATOM 695 C CA . VAL A 1 88 ? 2.513 -9.146 9.235 1.00 93.12 88 VAL A CA 1
ATOM 696 C C . VAL A 1 88 ? 2.129 -7.728 8.837 1.00 93.12 88 VAL A C 1
ATOM 698 O O . VAL A 1 88 ? 0.968 -7.367 8.977 1.00 93.12 88 VAL A O 1
ATOM 701 N N . TRP A 1 89 ? 3.044 -6.910 8.312 1.00 93.81 89 TRP A N 1
ATOM 702 C CA . TRP A 1 89 ? 2.693 -5.519 7.988 1.00 93.81 89 TRP A CA 1
ATOM 703 C C . TRP A 1 89 ? 1.708 -5.430 6.809 1.00 93.81 89 TRP A C 1
ATOM 705 O O . TRP A 1 89 ? 0.836 -4.562 6.804 1.00 93.81 89 TRP A O 1
ATOM 715 N N . ARG A 1 90 ? 1.761 -6.367 5.849 1.00 95.94 90 ARG A N 1
ATOM 716 C CA . ARG A 1 90 ? 0.810 -6.414 4.722 1.00 95.94 90 ARG A CA 1
ATOM 717 C C . ARG A 1 90 ? -0.610 -6.739 5.167 1.00 95.94 90 ARG A C 1
ATOM 719 O O . ARG A 1 90 ? -1.552 -6.215 4.587 1.00 95.94 90 ARG A O 1
ATOM 726 N N . HIS A 1 91 ? -0.781 -7.530 6.226 1.00 95.50 91 HIS A N 1
ATOM 727 C CA . HIS A 1 91 ? -2.093 -7.733 6.841 1.00 95.50 91 HIS A CA 1
ATOM 728 C C . HIS A 1 91 ? -2.692 -6.400 7.324 1.00 95.50 91 HIS A C 1
ATOM 730 O O . HIS A 1 91 ? -3.871 -6.129 7.104 1.00 95.50 91 HIS A O 1
ATOM 736 N N . TRP A 1 92 ? -1.877 -5.528 7.925 1.00 96.06 92 TRP A N 1
ATOM 737 C CA . TRP A 1 92 ? -2.312 -4.184 8.321 1.00 96.06 92 TRP A CA 1
ATOM 738 C C . TRP A 1 92 ? -2.563 -3.277 7.113 1.00 96.06 92 TRP A C 1
ATOM 740 O O . TRP A 1 92 ? -3.527 -2.514 7.112 1.00 96.06 92 TRP A O 1
ATOM 750 N N . SER A 1 93 ? -1.798 -3.444 6.032 1.00 97.38 93 SER A N 1
ATOM 751 C CA . SER A 1 93 ? -2.096 -2.814 4.742 1.00 97.38 93 SER A CA 1
ATOM 752 C C . SER A 1 93 ? -3.493 -3.187 4.217 1.00 97.38 93 SER A C 1
ATOM 754 O O . SER A 1 93 ? -4.245 -2.304 3.806 1.00 97.38 93 SER A O 1
ATOM 756 N N . SER A 1 94 ? -3.903 -4.459 4.296 1.00 97.69 94 SER A N 1
ATOM 757 C CA . SER A 1 94 ? -5.271 -4.882 3.946 1.00 97.69 94 SER A CA 1
ATOM 758 C C . SER A 1 94 ? -6.336 -4.183 4.799 1.00 97.69 94 SER A C 1
ATOM 760 O O . SER A 1 94 ? -7.362 -3.737 4.286 1.00 97.69 94 SER A O 1
ATOM 762 N N . LEU A 1 95 ? -6.091 -4.027 6.103 1.00 97.19 95 LEU A N 1
ATOM 763 C CA . LEU A 1 95 ? -7.008 -3.311 6.994 1.00 97.19 95 LEU A CA 1
ATOM 764 C C . LEU A 1 95 ? -7.088 -1.820 6.658 1.00 97.19 95 LEU A C 1
ATOM 766 O O . LEU A 1 95 ? -8.183 -1.253 6.671 1.00 97.19 95 LEU A O 1
ATOM 770 N N . THR A 1 96 ? -5.961 -1.198 6.296 1.00 97.25 96 THR A N 1
ATOM 771 C CA . THR A 1 96 ? -5.937 0.181 5.794 1.00 97.25 96 THR A CA 1
ATOM 772 C C . THR A 1 96 ? -6.840 0.293 4.573 1.00 97.25 96 THR A C 1
ATOM 774 O O . THR A 1 96 ? -7.687 1.182 4.514 1.00 97.25 96 THR A O 1
ATOM 777 N N . ALA A 1 97 ? -6.723 -0.643 3.628 1.00 97.62 97 ALA A N 1
ATOM 778 C CA . ALA A 1 97 ? -7.526 -0.647 2.413 1.00 97.62 97 ALA A CA 1
ATOM 779 C C . ALA A 1 97 ? -9.035 -0.648 2.694 1.00 97.62 97 ALA A C 1
ATOM 781 O O . ALA A 1 97 ? -9.789 0.125 2.098 1.00 97.62 97 ALA A O 1
ATOM 782 N N . PHE A 1 98 ? -9.480 -1.480 3.635 1.00 97.44 98 PHE A N 1
ATOM 783 C CA . PHE A 1 98 ? -10.882 -1.547 4.040 1.00 97.44 98 PHE A CA 1
ATOM 784 C C . PHE A 1 98 ? -11.357 -0.266 4.731 1.00 97.44 98 PHE A C 1
ATOM 786 O O . PHE A 1 98 ? -12.449 0.223 4.430 1.00 97.44 98 PHE A O 1
ATOM 793 N N . GLY A 1 99 ? -10.528 0.317 5.599 1.00 96.38 99 GLY A N 1
ATOM 794 C CA . GLY A 1 99 ? -10.807 1.601 6.239 1.00 96.38 99 GLY A CA 1
ATOM 795 C C . GLY A 1 99 ? -10.945 2.747 5.231 1.00 96.38 99 GLY A C 1
ATOM 796 O O . GLY A 1 99 ? -11.894 3.530 5.307 1.00 96.38 99 GLY A O 1
ATOM 797 N N . MET A 1 100 ? -10.054 2.805 4.238 1.00 95.88 100 MET A N 1
ATOM 798 C CA . MET A 1 100 ? -10.106 3.778 3.139 1.00 95.88 100 MET A CA 1
ATOM 799 C C . MET A 1 100 ? -11.359 3.602 2.277 1.00 95.88 100 MET A C 1
ATOM 801 O O . MET A 1 100 ? -12.032 4.578 1.942 1.00 95.88 100 MET A O 1
ATOM 805 N N . PHE A 1 101 ? -11.728 2.357 1.967 1.00 95.31 101 PHE A N 1
ATOM 806 C CA . PHE A 1 101 ? -12.943 2.052 1.214 1.00 95.31 101 PHE A CA 1
ATOM 807 C C . PHE A 1 101 ? -14.207 2.529 1.931 1.00 95.31 101 PHE A C 1
ATOM 809 O O . PHE A 1 101 ? -15.047 3.187 1.316 1.00 95.31 101 PHE A O 1
ATOM 816 N N . LEU A 1 102 ? -14.322 2.256 3.234 1.00 94.56 102 LEU A N 1
ATOM 817 C CA . LEU A 1 102 ? -15.448 2.712 4.053 1.00 94.56 102 LEU A CA 1
ATOM 818 C C . LEU A 1 102 ? -15.546 4.245 4.119 1.00 94.56 102 LEU A C 1
ATOM 820 O O . LEU A 1 102 ? -16.630 4.783 4.317 1.00 94.56 102 LEU A O 1
ATOM 824 N N . GLN A 1 103 ? -14.435 4.953 3.915 1.00 93.06 103 GLN A N 1
ATOM 825 C CA . GLN A 1 103 ? -14.383 6.415 3.830 1.00 93.06 103 GLN A CA 1
ATOM 826 C C . GLN A 1 103 ? -14.593 6.962 2.407 1.00 93.06 103 GLN A C 1
ATOM 828 O O . GLN A 1 103 ? -14.524 8.173 2.198 1.00 93.06 103 GLN A O 1
ATOM 833 N N . GLY A 1 104 ? -14.825 6.102 1.413 1.00 90.75 104 GLY A N 1
ATOM 834 C CA . GLY A 1 104 ? -14.989 6.507 0.016 1.00 90.75 104 GLY A CA 1
ATOM 835 C C . GLY A 1 104 ? -13.680 6.812 -0.727 1.00 90.75 104 GLY A C 1
ATOM 836 O O . GLY A 1 104 ? -13.725 7.302 -1.855 1.00 90.75 104 GLY A O 1
ATOM 837 N N . GLN A 1 105 ? -12.519 6.524 -0.132 1.00 92.19 105 GLN A N 1
ATOM 838 C CA . GLN A 1 105 ? -11.193 6.803 -0.695 1.00 92.19 105 GLN A CA 1
ATOM 839 C C . GLN A 1 105 ? -10.720 5.638 -1.573 1.00 92.19 105 GLN A C 1
ATOM 841 O O . GLN A 1 105 ? -9.907 4.807 -1.176 1.00 92.19 105 GLN A O 1
ATOM 846 N N . MET A 1 106 ? -11.296 5.538 -2.772 1.00 91.38 106 MET A N 1
ATOM 847 C CA . MET A 1 106 ? -11.176 4.341 -3.615 1.00 91.38 106 MET A CA 1
ATOM 848 C C . MET A 1 106 ? -9.762 4.086 -4.158 1.00 91.38 106 MET A C 1
ATOM 850 O O . MET A 1 106 ? -9.358 2.927 -4.227 1.00 91.38 106 MET A O 1
ATOM 854 N N . ILE A 1 107 ? -9.004 5.130 -4.523 1.00 91.94 107 ILE A N 1
ATOM 855 C CA . ILE A 1 107 ? -7.622 4.958 -5.011 1.00 91.94 107 ILE A CA 1
ATOM 856 C C . ILE A 1 107 ? -6.744 4.421 -3.889 1.00 91.94 107 ILE A C 1
ATOM 858 O O . ILE A 1 107 ? -6.097 3.393 -4.059 1.00 91.94 107 ILE A O 1
ATOM 862 N N . GLN A 1 108 ? -6.764 5.088 -2.736 1.00 94.81 108 GLN A N 1
ATOM 863 C CA . GLN A 1 108 ? -5.974 4.715 -1.569 1.00 94.81 108 GLN A CA 1
ATOM 864 C C . GLN A 1 108 ? -6.357 3.307 -1.107 1.00 94.81 108 GLN A C 1
ATOM 866 O O . GLN A 1 108 ? -5.485 2.479 -0.856 1.00 94.81 108 GLN A O 1
ATOM 871 N N . ALA A 1 109 ? -7.656 2.986 -1.092 1.00 95.94 109 ALA A N 1
ATOM 872 C CA . ALA A 1 109 ? -8.126 1.633 -0.821 1.00 95.94 109 ALA A CA 1
ATOM 873 C C . ALA A 1 109 ? -7.495 0.604 -1.770 1.00 95.94 109 ALA A C 1
ATOM 875 O O . ALA A 1 109 ? -6.985 -0.414 -1.315 1.00 95.94 109 ALA A O 1
ATOM 876 N N . ALA A 1 110 ? -7.477 0.871 -3.078 1.00 95.94 110 ALA A N 1
ATOM 877 C CA . ALA A 1 110 ? -6.863 -0.027 -4.050 1.00 95.94 110 ALA A CA 1
ATOM 878 C C . ALA A 1 110 ? -5.333 -0.125 -3.895 1.00 95.94 110 ALA A C 1
ATOM 880 O O . ALA A 1 110 ? -4.789 -1.221 -4.014 1.00 95.94 110 ALA A O 1
ATOM 881 N N . GLN A 1 111 ? -4.642 0.979 -3.593 1.00 96.88 111 GLN A N 1
ATOM 882 C CA . GLN A 1 111 ? -3.191 0.999 -3.374 1.00 96.88 111 GLN A CA 1
ATOM 883 C C . GLN A 1 111 ? -2.795 0.137 -2.170 1.00 96.88 111 GLN A C 1
ATOM 885 O O . GLN A 1 111 ? -1.984 -0.780 -2.300 1.00 96.88 111 GLN A O 1
ATOM 890 N N . TYR A 1 112 ? -3.425 0.359 -1.015 1.00 98.00 112 TYR A N 1
ATOM 891 C CA . TYR A 1 112 ? -3.160 -0.435 0.186 1.00 98.00 112 TYR A CA 1
ATOM 892 C C . TYR A 1 112 ? -3.616 -1.889 0.050 1.00 98.00 112 TYR A C 1
ATOM 894 O O . TYR A 1 112 ? -2.982 -2.782 0.611 1.00 98.00 112 TYR A O 1
ATOM 902 N N . ALA A 1 113 ? -4.672 -2.152 -0.722 1.00 97.62 113 ALA A N 1
ATOM 903 C CA . ALA A 1 113 ? -5.100 -3.510 -1.035 1.00 97.62 113 ALA A CA 1
ATOM 904 C C . ALA A 1 113 ? -4.070 -4.240 -1.906 1.00 97.62 113 ALA A C 1
ATOM 906 O O . ALA A 1 113 ? -3.812 -5.416 -1.665 1.00 97.62 113 ALA A O 1
ATOM 907 N N . ALA A 1 114 ? -3.444 -3.561 -2.876 1.00 97.38 114 ALA A N 1
ATOM 908 C CA . ALA A 1 114 ? -2.390 -4.151 -3.706 1.00 97.38 114 ALA A CA 1
ATOM 909 C C . ALA A 1 114 ? -1.162 -4.506 -2.856 1.00 97.38 114 ALA A C 1
ATOM 911 O O . ALA A 1 114 ? -0.622 -5.610 -2.954 1.00 97.38 114 ALA A O 1
ATOM 912 N N . LEU A 1 115 ? -0.783 -3.609 -1.942 1.00 97.62 115 LEU A N 1
ATOM 913 C CA . LEU A 1 115 ? 0.247 -3.878 -0.941 1.00 97.62 115 LEU A CA 1
ATOM 914 C C . LEU A 1 115 ? -0.154 -5.037 -0.013 1.00 97.62 115 LEU A C 1
ATOM 916 O O . LEU A 1 115 ? 0.678 -5.885 0.285 1.00 97.62 115 LEU A O 1
ATOM 920 N N . GLY A 1 116 ? -1.425 -5.148 0.380 1.00 97.31 116 GLY A N 1
ATOM 921 C CA . GLY A 1 116 ? -1.950 -6.239 1.211 1.00 97.31 116 GLY A CA 1
ATOM 922 C C . GLY A 1 116 ? -2.140 -7.582 0.492 1.00 97.31 116 GLY A C 1
ATOM 923 O O . GLY A 1 116 ? -2.267 -8.607 1.153 1.00 97.31 116 GLY A O 1
ATOM 924 N N . GLY A 1 117 ? -2.128 -7.604 -0.845 1.00 96.12 117 GLY A N 1
ATOM 925 C CA . GLY A 1 117 ? -2.466 -8.792 -1.641 1.00 96.12 117 GLY A CA 1
ATOM 926 C C . GLY A 1 117 ? -3.974 -9.083 -1.727 1.00 96.12 117 GLY A C 1
ATOM 927 O O . GLY A 1 117 ? -4.381 -10.203 -2.022 1.00 96.12 117 GLY A O 1
ATOM 928 N N . GLU A 1 118 ? -4.834 -8.092 -1.480 1.00 96.94 118 GLU A N 1
ATOM 929 C CA . GLU A 1 118 ? -6.300 -8.228 -1.510 1.00 96.94 118 GLU A CA 1
ATOM 930 C C . GLU A 1 118 ? -6.852 -8.095 -2.942 1.00 96.94 118 GLU A C 1
ATOM 932 O O . GLU A 1 118 ? -7.698 -7.249 -3.240 1.00 96.94 118 GLU A O 1
ATOM 937 N N . TRP A 1 119 ? -6.362 -8.923 -3.866 1.00 95.00 119 TRP A N 1
ATOM 938 C CA . TRP A 1 119 ? -6.669 -8.810 -5.298 1.00 95.00 119 TRP A CA 1
ATOM 939 C C . TRP A 1 119 ? -8.169 -8.947 -5.606 1.00 95.00 119 TRP A C 1
ATOM 941 O O . TRP A 1 119 ? -8.717 -8.157 -6.376 1.00 95.00 119 TRP A O 1
ATOM 951 N N . ASP A 1 120 ? -8.867 -9.876 -4.946 1.00 94.50 120 ASP A N 1
ATOM 952 C CA . ASP A 1 120 ? -10.320 -10.053 -5.099 1.00 94.50 120 ASP A CA 1
ATOM 953 C C . ASP A 1 120 ? -11.110 -8.829 -4.605 1.00 94.50 120 ASP A C 1
ATOM 955 O O . ASP A 1 120 ? -12.112 -8.431 -5.210 1.00 94.50 120 ASP A O 1
ATOM 959 N N . PHE A 1 121 ? -10.649 -8.190 -3.524 1.00 95.19 121 PHE A N 1
ATOM 960 C CA . PHE A 1 121 ? -11.255 -6.959 -3.022 1.00 95.19 121 PHE A CA 1
ATOM 961 C C . PHE A 1 121 ? -11.078 -5.821 -4.020 1.00 95.19 121 PHE A C 1
ATOM 963 O O . PHE A 1 121 ? -12.048 -5.136 -4.348 1.00 95.19 121 PHE A O 1
ATOM 970 N N . ILE A 1 122 ? -9.865 -5.662 -4.555 1.00 93.69 122 ILE A N 1
ATOM 971 C CA . ILE A 1 122 ? -9.563 -4.666 -5.581 1.00 93.69 122 ILE A CA 1
ATOM 972 C C . ILE A 1 122 ? -10.522 -4.817 -6.762 1.00 93.69 122 ILE A C 1
ATOM 974 O O . ILE A 1 122 ? -11.111 -3.824 -7.194 1.00 93.69 122 ILE A O 1
ATOM 978 N N . GLN A 1 123 ? -10.743 -6.042 -7.249 1.00 91.12 123 GLN A N 1
ATOM 979 C CA . GLN A 1 123 ? -11.682 -6.304 -8.344 1.00 91.12 123 GLN A CA 1
ATOM 980 C C . GLN A 1 123 ? -13.125 -5.924 -7.986 1.00 91.12 123 GLN A C 1
ATOM 982 O O . GLN A 1 123 ? -13.852 -5.416 -8.839 1.00 91.12 123 GLN A O 1
ATOM 987 N N . SER A 1 124 ? -13.519 -6.067 -6.718 1.00 90.06 124 SER A N 1
ATOM 988 C CA . SER A 1 124 ? -14.854 -5.698 -6.233 1.00 90.06 124 SER A CA 1
ATOM 989 C C . SER A 1 124 ? -15.115 -4.187 -6.126 1.00 90.06 124 SER A C 1
ATOM 991 O O . SER A 1 124 ? -16.278 -3.781 -6.071 1.00 90.06 124 SER A O 1
ATOM 993 N N . LEU A 1 125 ? -14.069 -3.345 -6.120 1.00 88.88 125 LEU A N 1
ATOM 994 C CA . LEU A 1 125 ? -14.227 -1.884 -6.075 1.00 88.88 125 LEU A CA 1
ATOM 995 C C . LEU A 1 125 ? -15.001 -1.360 -7.309 1.00 88.88 125 LEU A C 1
ATOM 997 O O . LEU A 1 125 ? -14.944 -1.976 -8.379 1.00 88.88 125 LEU A O 1
ATOM 1001 N N . PRO A 1 126 ? -15.692 -0.209 -7.224 1.00 82.00 126 PRO A N 1
ATOM 1002 C CA . PRO A 1 126 ? -16.394 0.371 -8.371 1.00 82.00 126 PRO A CA 1
ATOM 1003 C C . PRO A 1 126 ? -15.466 0.604 -9.572 1.00 82.00 126 PRO A C 1
ATOM 1005 O O . PRO A 1 126 ? -14.308 0.963 -9.399 1.00 82.00 126 PRO A O 1
ATOM 1008 N N . ALA A 1 127 ? -15.974 0.452 -10.798 1.00 76.44 127 ALA A N 1
ATOM 1009 C CA . ALA A 1 127 ? -15.228 0.764 -12.028 1.00 76.44 127 ALA A CA 1
ATOM 1010 C C . ALA A 1 127 ? -15.290 2.256 -12.417 1.00 76.44 127 ALA A C 1
ATOM 1012 O O . ALA A 1 127 ? -14.862 2.637 -13.509 1.00 76.44 127 ALA A O 1
ATOM 1013 N N . THR A 1 128 ? -15.862 3.098 -11.550 1.00 69.25 128 THR A N 1
ATOM 1014 C CA . THR A 1 128 ? -16.046 4.529 -11.796 1.00 69.25 128 THR A CA 1
ATOM 1015 C C . THR A 1 128 ? -14.693 5.195 -12.071 1.00 69.25 128 THR A C 1
ATOM 1017 O O . THR A 1 128 ? -13.745 4.959 -11.318 1.00 69.25 128 THR A O 1
ATOM 1020 N N . PRO A 1 129 ? -14.568 6.023 -13.125 1.00 64.00 129 PRO A N 1
ATOM 1021 C CA . PRO A 1 129 ? -13.343 6.768 -13.384 1.00 64.00 129 PRO A CA 1
ATOM 1022 C C . PRO A 1 129 ? -13.009 7.666 -12.197 1.00 64.00 129 PRO A C 1
ATOM 1024 O O . PRO A 1 129 ? -13.868 8.424 -11.731 1.00 64.00 129 PRO A O 1
ATOM 1027 N N . VAL A 1 130 ? -11.769 7.606 -11.716 1.00 66.06 130 VAL A N 1
ATOM 1028 C CA . VAL A 1 130 ? -11.349 8.513 -10.653 1.00 66.06 130 VAL A CA 1
ATOM 1029 C C . VAL A 1 130 ? -11.022 9.874 -11.247 1.00 66.06 130 VAL A C 1
ATOM 1031 O O . VAL A 1 130 ? -10.317 9.987 -12.246 1.00 66.06 130 VAL A O 1
ATOM 1034 N N . LYS A 1 131 ? -11.547 10.929 -10.623 1.00 72.12 131 LYS A N 1
ATOM 1035 C CA . LYS A 1 131 ? -11.212 12.316 -10.949 1.00 72.12 131 LYS A CA 1
ATOM 1036 C C . LYS A 1 131 ? -9.913 12.705 -10.238 1.00 72.12 131 LYS A C 1
ATOM 1038 O O . LYS A 1 131 ? -9.957 13.493 -9.299 1.00 72.12 131 LYS A O 1
ATOM 1043 N N . SER A 1 132 ? -8.790 12.130 -10.660 1.00 79.81 132 SER A N 1
ATOM 1044 C CA . SER A 1 132 ? -7.460 12.559 -10.215 1.00 79.81 132 SER A CA 1
ATOM 1045 C C . SER A 1 132 ? -6.773 13.402 -11.286 1.00 79.81 132 SER A C 1
ATOM 1047 O O . SER A 1 132 ? -6.988 13.192 -12.478 1.00 79.81 132 SER A O 1
ATOM 1049 N N . GLN A 1 133 ? -5.966 14.369 -10.850 1.00 80.44 133 GLN A N 1
ATOM 1050 C CA . GLN A 1 133 ? -5.054 15.119 -11.718 1.00 80.44 133 GLN A CA 1
ATOM 1051 C C . GLN A 1 133 ? -3.660 14.481 -11.783 1.00 80.44 133 GLN A C 1
ATOM 1053 O O . GLN A 1 133 ? -2.902 14.798 -12.693 1.00 80.44 133 GLN A O 1
ATOM 1058 N N . GLN A 1 134 ? -3.324 13.589 -10.848 1.00 88.44 134 GLN A N 1
ATOM 1059 C CA . GLN A 1 134 ? -2.017 12.939 -10.787 1.00 88.44 134 GLN A CA 1
ATOM 1060 C C . GLN A 1 134 ? -1.962 11.787 -11.795 1.00 88.44 134 GLN A C 1
ATOM 1062 O O . GLN A 1 134 ? -2.899 10.986 -11.878 1.00 88.44 134 GLN A O 1
ATOM 1067 N N . ILE A 1 135 ? -0.890 11.712 -12.588 1.00 90.19 135 ILE A N 1
ATOM 1068 C CA . ILE A 1 135 ? -0.717 10.652 -13.592 1.00 90.19 135 ILE A CA 1
ATOM 1069 C C . ILE A 1 135 ? -0.540 9.295 -12.907 1.00 90.19 135 ILE A C 1
ATOM 1071 O O . ILE A 1 135 ? -1.172 8.327 -13.327 1.00 90.19 135 ILE A O 1
ATOM 1075 N N . SER A 1 136 ? 0.208 9.239 -11.804 1.00 92.56 136 SER A N 1
ATOM 1076 C CA . SER A 1 136 ? 0.413 8.031 -10.994 1.00 92.56 136 SER A CA 1
ATOM 1077 C C . SER A 1 136 ? -0.900 7.363 -10.563 1.00 92.56 136 SER A C 1
ATOM 1079 O O . SER A 1 136 ? -1.106 6.168 -10.780 1.00 92.56 136 SER A O 1
ATOM 1081 N N . GLU A 1 137 ? -1.844 8.138 -10.023 1.00 91.25 137 GLU A N 1
ATOM 1082 C CA . GLU A 1 137 ? -3.159 7.642 -9.605 1.00 91.25 137 GLU A CA 1
ATOM 1083 C C . GLU A 1 137 ? -4.018 7.178 -10.792 1.00 91.25 137 GLU A C 1
ATOM 1085 O O . GLU A 1 137 ? -4.702 6.154 -10.706 1.00 91.25 137 GLU A O 1
ATOM 1090 N N . GLN A 1 138 ? -3.976 7.909 -11.911 1.00 89.12 138 GLN A N 1
ATOM 1091 C CA . GLN A 1 138 ? -4.698 7.545 -13.132 1.00 89.12 138 GLN A CA 1
ATOM 1092 C C . GLN A 1 138 ? -4.163 6.241 -13.738 1.00 89.12 138 GLN A C 1
ATOM 1094 O O . GLN A 1 138 ? -4.954 5.356 -14.072 1.00 89.12 138 GLN A O 1
ATOM 1099 N N . VAL A 1 139 ? -2.838 6.100 -13.836 1.00 92.00 139 VAL A N 1
ATOM 1100 C CA . VAL A 1 139 ? -2.160 4.891 -14.319 1.00 92.00 139 VAL A CA 1
ATOM 1101 C C . VAL A 1 139 ? -2.471 3.705 -13.415 1.00 92.00 139 VAL A C 1
ATOM 1103 O O . VAL A 1 139 ? -2.908 2.665 -13.908 1.00 92.00 139 VAL A O 1
ATOM 1106 N N . PHE A 1 140 ? -2.322 3.859 -12.097 1.00 93.12 140 PHE A N 1
ATOM 1107 C CA . PHE A 1 140 ? -2.616 2.789 -11.148 1.00 93.12 140 PHE A CA 1
ATOM 1108 C C . PHE A 1 140 ? -4.074 2.318 -11.259 1.00 93.12 140 PHE A C 1
ATOM 1110 O O . PHE A 1 140 ? -4.336 1.121 -11.391 1.00 93.12 140 PHE A O 1
ATOM 1117 N N . TRP A 1 141 ? -5.037 3.247 -11.278 1.00 89.88 141 TRP A N 1
ATOM 1118 C CA . TRP A 1 141 ? -6.453 2.896 -11.404 1.00 89.88 141 TRP A CA 1
ATOM 1119 C C . TRP A 1 141 ? -6.774 2.212 -12.738 1.00 89.88 141 TRP A C 1
ATOM 1121 O O . TRP A 1 141 ? -7.555 1.256 -12.774 1.00 89.88 141 TRP A O 1
ATOM 1131 N N . MET A 1 142 ? -6.152 2.667 -13.831 1.00 88.12 142 MET A N 1
ATOM 1132 C CA . MET A 1 142 ? -6.289 2.053 -15.151 1.00 88.12 142 MET A CA 1
ATOM 1133 C C . MET A 1 142 ? -5.800 0.599 -15.144 1.00 88.12 142 MET A C 1
ATOM 1135 O O . MET A 1 142 ? -6.530 -0.286 -15.596 1.00 88.12 142 MET A O 1
ATOM 1139 N N . LEU A 1 143 ? -4.608 0.349 -14.593 1.00 91.00 143 LEU A N 1
ATOM 1140 C CA . LEU A 1 143 ? -4.005 -0.984 -14.481 1.00 91.00 143 LEU A CA 1
ATOM 1141 C C . LEU A 1 143 ? -4.858 -1.939 -13.634 1.00 91.00 143 LEU A C 1
ATOM 1143 O O . LEU A 1 143 ? -4.985 -3.120 -13.949 1.00 91.00 143 LEU A O 1
ATOM 1147 N N . VAL A 1 144 ? -5.481 -1.419 -12.577 1.00 90.44 144 VAL A N 1
ATOM 1148 C CA . VAL A 1 144 ? -6.340 -2.190 -11.675 1.00 90.44 144 VAL A CA 1
ATOM 1149 C C . VAL A 1 144 ? -7.689 -2.554 -12.305 1.00 90.44 144 VAL A C 1
ATOM 1151 O O . VAL A 1 144 ? -8.169 -3.678 -12.136 1.00 90.44 144 VAL A O 1
ATOM 1154 N N . LYS A 1 145 ? -8.341 -1.604 -12.987 1.00 86.00 145 LYS A N 1
ATOM 1155 C CA . LYS A 1 145 ? -9.713 -1.778 -13.493 1.00 86.00 145 LYS A CA 1
ATOM 1156 C C . LYS A 1 145 ? -9.801 -2.265 -14.930 1.00 86.00 145 LYS A C 1
ATOM 1158 O O . LYS A 1 145 ? -10.909 -2.528 -15.393 1.00 86.00 145 LYS A O 1
ATOM 1163 N N . GLY A 1 146 ? -8.677 -2.364 -15.640 1.00 74.19 146 GLY A N 1
ATOM 1164 C CA . GLY A 1 146 ? -8.646 -2.778 -17.046 1.00 74.19 146 GLY A CA 1
ATOM 1165 C C . GLY A 1 146 ? -9.476 -1.871 -17.959 1.00 74.19 146 GLY A C 1
ATOM 1166 O O . GLY A 1 146 ? -9.809 -2.245 -19.082 1.00 74.19 146 GLY A O 1
ATOM 1167 N N . ASN A 1 147 ? -9.849 -0.682 -17.476 1.00 62.91 147 ASN A N 1
ATOM 1168 C CA . ASN A 1 147 ? -10.709 0.247 -18.187 1.00 62.91 147 ASN A CA 1
ATOM 1169 C C . ASN A 1 147 ? -9.820 1.245 -18.934 1.00 62.91 147 ASN A C 1
ATOM 1171 O O . ASN A 1 147 ? -9.674 2.402 -18.546 1.00 62.91 147 ASN A O 1
ATOM 1175 N N . PHE A 1 148 ? -9.207 0.760 -20.017 1.00 54.19 148 PHE A N 1
ATOM 1176 C CA . PHE A 1 148 ? -8.322 1.522 -20.910 1.00 54.19 148 PHE A CA 1
ATOM 1177 C C . PHE A 1 148 ? -9.013 2.723 -21.583 1.00 54.19 148 PHE A C 1
ATOM 1179 O O . PHE A 1 148 ? -8.367 3.533 -22.237 1.00 54.19 148 PHE A O 1
ATOM 1186 N N . THR A 1 149 ? -10.332 2.869 -21.422 1.00 45.72 149 THR A N 1
ATOM 1187 C CA . THR A 1 149 ? -11.114 4.019 -21.896 1.00 45.72 149 THR A CA 1
ATOM 1188 C C . THR A 1 149 ? -11.100 5.219 -20.940 1.00 45.72 149 THR A C 1
ATOM 1190 O O . THR A 1 149 ? -11.912 6.130 -21.107 1.00 45.72 149 THR A O 1
ATOM 1193 N N . ALA A 1 150 ? -10.202 5.264 -19.947 1.00 48.66 150 ALA A N 1
ATOM 1194 C CA . ALA A 1 150 ? -9.905 6.488 -19.198 1.00 48.66 150 ALA A CA 1
ATOM 1195 C C . ALA A 1 150 ? -9.218 7.506 -20.131 1.00 48.66 150 ALA A C 1
ATOM 1197 O O . ALA A 1 150 ? -8.001 7.608 -20.222 1.00 48.66 150 ALA A O 1
ATOM 1198 N N . ALA A 1 151 ? -10.052 8.225 -20.875 1.00 49.06 151 ALA A N 1
ATOM 1199 C CA . ALA A 1 151 ? -9.752 9.026 -22.054 1.00 49.06 151 ALA A CA 1
ATOM 1200 C C . ALA A 1 151 ? -8.877 10.287 -21.848 1.00 49.06 151 ALA A C 1
ATOM 1202 O O . ALA A 1 151 ? -9.035 11.229 -22.616 1.00 49.06 151 ALA A O 1
ATOM 1203 N N . ASN A 1 152 ? -7.980 10.349 -20.856 1.00 64.62 152 ASN A N 1
ATOM 1204 C CA . ASN A 1 152 ? -7.221 11.574 -20.550 1.00 64.62 152 ASN A CA 1
ATOM 1205 C C . ASN A 1 152 ? -5.730 11.383 -20.221 1.00 64.62 152 ASN A C 1
ATOM 1207 O O . ASN A 1 152 ? -5.075 12.383 -19.927 1.00 64.62 152 ASN A O 1
ATOM 1211 N N . LEU A 1 153 ? -5.171 10.166 -20.270 1.00 77.56 153 LEU A N 1
ATOM 1212 C CA . LEU A 1 153 ? -3.714 10.038 -20.168 1.00 77.56 153 LEU A CA 1
ATOM 1213 C C . LEU A 1 153 ? -3.072 10.602 -21.448 1.00 77.56 153 LEU A C 1
ATOM 1215 O O . LEU A 1 153 ? -3.479 10.207 -22.546 1.00 77.56 153 LEU A O 1
ATOM 1219 N N . PRO A 1 154 ? -2.114 11.537 -21.342 1.00 82.06 154 PRO A N 1
ATOM 1220 C CA . PRO A 1 154 ? -1.389 12.009 -22.512 1.00 82.06 154 PRO A CA 1
ATOM 1221 C C . PRO A 1 154 ? -0.545 10.868 -23.097 1.00 82.06 154 PRO A C 1
ATOM 1223 O O . PRO A 1 154 ? -0.099 9.983 -22.372 1.00 82.06 154 PRO A O 1
ATOM 1226 N N . GLU A 1 155 ? -0.312 10.882 -24.413 1.00 80.06 155 GLU A N 1
ATOM 1227 C CA . GLU A 1 155 ? 0.562 9.887 -25.061 1.00 80.06 155 GLU A CA 1
ATOM 1228 C C . GLU A 1 155 ? 2.014 9.990 -24.564 1.00 80.06 155 GLU A C 1
ATOM 1230 O O . GLU A 1 155 ? 2.730 8.993 -24.528 1.00 80.06 155 GLU A O 1
ATOM 1235 N N . SER A 1 156 ? 2.436 11.197 -24.181 1.00 82.69 156 SER A N 1
ATOM 1236 C CA . SER A 1 156 ? 3.730 11.489 -23.570 1.00 82.69 156 SER A CA 1
ATOM 1237 C C . SER A 1 156 ? 3.685 12.812 -22.806 1.00 82.69 156 SER A C 1
ATOM 1239 O O . SER A 1 156 ? 2.810 13.657 -23.026 1.00 82.69 156 SER A O 1
ATOM 1241 N N . THR A 1 157 ? 4.655 13.015 -21.921 1.00 85.88 157 THR A N 1
ATOM 1242 C CA . THR A 1 157 ? 4.888 14.275 -21.213 1.00 85.88 157 THR A CA 1
ATOM 1243 C C . THR A 1 157 ? 6.339 14.723 -21.408 1.00 85.88 157 THR A C 1
ATOM 1245 O O . THR A 1 157 ? 7.170 14.007 -21.964 1.00 85.88 157 THR A O 1
ATOM 1248 N N . SER A 1 158 ? 6.672 15.943 -20.989 1.00 85.12 158 SER A N 1
ATOM 1249 C CA . SER A 1 158 ? 8.070 16.390 -20.911 1.00 85.12 158 SER A CA 1
ATOM 1250 C C . SER A 1 158 ? 8.730 16.056 -19.569 1.00 85.12 158 SER A C 1
ATOM 1252 O O . SER A 1 158 ? 9.894 16.389 -19.385 1.00 85.12 158 SER A O 1
ATOM 1254 N N . ASN A 1 159 ? 7.978 15.489 -18.623 1.00 91.25 159 ASN A N 1
ATOM 1255 C CA . ASN A 1 159 ? 8.460 15.104 -17.303 1.00 91.25 159 ASN A CA 1
ATOM 1256 C C . ASN A 1 159 ? 8.861 13.618 -17.356 1.00 91.25 159 ASN A C 1
ATOM 1258 O O . ASN A 1 159 ? 8.086 12.778 -17.808 1.00 91.25 159 ASN A O 1
ATOM 1262 N N . GLU A 1 160 ? 10.097 13.309 -16.965 1.00 91.31 160 GLU A N 1
ATOM 1263 C CA . GLU A 1 160 ? 10.659 11.953 -17.044 1.00 91.31 160 GLU A CA 1
ATOM 1264 C C .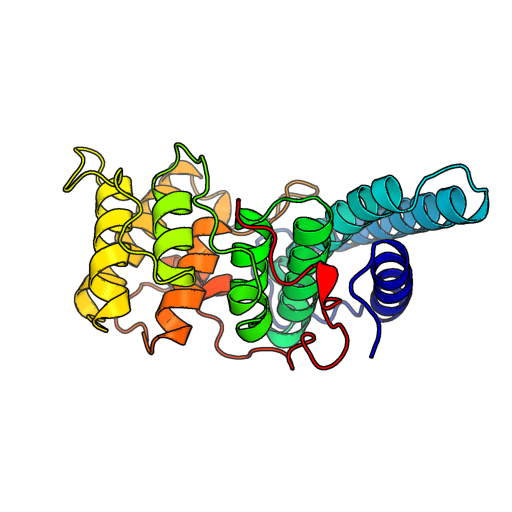 GLU A 1 160 ? 9.919 10.968 -16.121 1.00 91.31 160 GLU A C 1
ATOM 1266 O O . GLU A 1 160 ? 9.595 9.863 -16.557 1.00 91.31 160 GLU A O 1
ATOM 1271 N N . GLU A 1 161 ? 9.524 11.400 -14.920 1.00 93.88 161 GLU A N 1
ATOM 1272 C CA . GLU A 1 161 ? 8.749 10.593 -13.968 1.00 93.88 161 GLU A CA 1
ATOM 1273 C C . GLU A 1 161 ? 7.335 10.300 -14.490 1.00 93.88 161 GLU A C 1
ATOM 1275 O O . GLU A 1 161 ? 6.912 9.142 -14.536 1.00 93.88 161 GLU A O 1
ATOM 1280 N N . ASP A 1 162 ? 6.638 11.314 -15.005 1.00 93.69 162 ASP A N 1
ATOM 1281 C CA . ASP A 1 162 ? 5.314 11.133 -15.608 1.00 93.69 162 ASP A CA 1
ATOM 1282 C C . ASP A 1 162 ? 5.375 10.177 -16.819 1.00 93.69 162 ASP A C 1
ATOM 1284 O O . ASP A 1 162 ? 4.482 9.349 -17.018 1.00 93.69 162 ASP A O 1
ATOM 1288 N N . ASN A 1 163 ? 6.428 10.266 -17.643 1.00 94.25 163 ASN A N 1
ATOM 1289 C CA . ASN A 1 163 ? 6.637 9.342 -18.763 1.00 94.25 163 ASN A CA 1
ATOM 1290 C C . ASN A 1 163 ? 6.879 7.908 -18.289 1.00 94.25 163 ASN A C 1
ATOM 1292 O O . ASN A 1 163 ? 6.358 6.975 -18.903 1.00 94.25 163 ASN A O 1
ATOM 1296 N N . ALA A 1 164 ? 7.623 7.718 -17.200 1.00 96.81 164 ALA A N 1
ATOM 1297 C CA . ALA A 1 164 ? 7.822 6.403 -16.610 1.00 96.81 164 ALA A CA 1
ATOM 1298 C C . ALA A 1 164 ? 6.487 5.796 -16.142 1.00 96.81 164 ALA A C 1
ATOM 1300 O O . ALA A 1 164 ? 6.202 4.632 -16.432 1.00 96.81 164 ALA A O 1
ATOM 1301 N N . TRP A 1 165 ? 5.593 6.587 -15.540 1.00 96.31 165 TRP A N 1
ATOM 1302 C CA . TRP A 1 165 ? 4.232 6.133 -15.229 1.00 96.31 165 TRP A CA 1
ATOM 1303 C C . TRP A 1 165 ? 3.444 5.717 -16.476 1.00 96.31 165 TRP A C 1
ATOM 1305 O O . TRP A 1 165 ? 2.831 4.646 -16.498 1.00 96.31 165 TRP A O 1
ATOM 1315 N N . LEU A 1 166 ? 3.475 6.519 -17.541 1.00 94.50 166 LEU A N 1
ATOM 1316 C CA . LEU A 1 166 ? 2.824 6.167 -18.809 1.00 94.50 166 LEU A CA 1
ATOM 1317 C C . LEU A 1 166 ? 3.413 4.888 -19.428 1.00 94.50 166 LEU A C 1
ATOM 1319 O O . LEU A 1 166 ? 2.681 4.091 -20.020 1.00 94.50 166 LEU A O 1
ATOM 1323 N N . GLN A 1 167 ? 4.711 4.648 -19.250 1.00 95.62 167 GLN A N 1
ATOM 1324 C CA . GLN A 1 167 ? 5.373 3.421 -19.679 1.00 95.62 167 GLN A CA 1
ATOM 1325 C C . GLN A 1 167 ? 4.927 2.202 -18.859 1.00 95.62 167 GLN A C 1
ATOM 1327 O O . GLN A 1 167 ? 4.715 1.133 -19.437 1.00 95.62 167 GLN A O 1
ATOM 1332 N N . LEU A 1 168 ? 4.702 2.328 -17.545 1.00 96.31 168 LEU A N 1
ATOM 1333 C CA . LEU A 1 168 ? 4.113 1.250 -16.728 1.00 96.31 168 LEU A CA 1
ATOM 1334 C C . LEU A 1 168 ? 2.708 0.875 -17.207 1.00 96.31 168 LEU A C 1
ATOM 1336 O O . LEU A 1 168 ? 2.381 -0.307 -17.322 1.00 96.31 168 LEU A O 1
ATOM 1340 N N . ALA A 1 169 ? 1.903 1.880 -17.555 1.00 93.12 169 ALA A N 1
ATOM 1341 C CA . ALA A 1 169 ? 0.573 1.712 -18.135 1.00 93.12 169 ALA A CA 1
ATOM 1342 C C . ALA A 1 169 ? 0.568 0.837 -19.407 1.00 93.12 169 ALA A C 1
ATOM 1344 O O . ALA A 1 169 ? -0.411 0.135 -19.665 1.00 93.12 169 ALA A O 1
ATOM 1345 N N . GLN A 1 170 ? 1.649 0.875 -20.191 1.00 92.75 170 GLN A N 1
ATOM 1346 C CA . GLN A 1 170 ? 1.797 0.113 -21.433 1.00 92.75 170 GLN A CA 1
ATOM 1347 C C . GLN A 1 170 ? 2.496 -1.235 -21.227 1.00 92.75 170 GLN A C 1
ATOM 1349 O O . GLN A 1 170 ? 2.070 -2.232 -21.804 1.00 92.75 170 GLN A O 1
ATOM 1354 N N . SER A 1 171 ? 3.558 -1.267 -20.419 1.00 95.81 171 SER A N 1
ATOM 1355 C CA . SER A 1 171 ? 4.451 -2.425 -20.274 1.00 95.81 171 SER A CA 1
ATOM 1356 C C . SER A 1 171 ? 3.888 -3.524 -19.373 1.00 95.81 171 SER A C 1
ATOM 1358 O O . SER A 1 171 ? 3.993 -4.699 -19.723 1.00 95.81 171 SER A O 1
ATOM 1360 N N . ILE A 1 172 ? 3.221 -3.169 -18.267 1.00 95.88 172 ILE A N 1
ATOM 1361 C CA . ILE A 1 172 ? 2.688 -4.155 -17.315 1.00 95.88 172 ILE A CA 1
ATOM 1362 C C . ILE A 1 172 ? 1.635 -5.076 -17.965 1.00 95.88 172 ILE A C 1
ATOM 1364 O O . ILE A 1 172 ? 1.769 -6.295 -17.841 1.00 95.88 172 ILE A O 1
ATOM 1368 N N . PRO A 1 173 ? 0.612 -4.575 -18.696 1.00 92.75 173 PRO A N 1
ATOM 1369 C CA . PRO A 1 173 ? -0.418 -5.442 -19.279 1.00 92.75 173 PRO A CA 1
ATOM 1370 C C . PRO A 1 173 ? 0.108 -6.443 -20.314 1.00 92.75 173 PRO A C 1
ATOM 1372 O O . PRO A 1 173 ? -0.505 -7.490 -20.517 1.00 92.75 173 PRO A O 1
ATOM 1375 N N . VAL A 1 174 ? 1.218 -6.117 -20.985 1.00 93.62 174 VAL A N 1
ATOM 1376 C CA . VAL A 1 174 ? 1.858 -6.983 -21.989 1.00 93.62 174 VAL A CA 1
ATOM 1377 C C . VAL A 1 174 ? 3.039 -7.779 -21.428 1.00 93.62 174 VAL A C 1
ATOM 1379 O O . VAL A 1 174 ? 3.668 -8.510 -22.188 1.00 93.62 174 VAL A O 1
ATOM 1382 N N . GLN A 1 175 ? 3.313 -7.665 -20.121 1.00 94.88 175 GLN A N 1
ATOM 1383 C CA . GLN A 1 175 ? 4.416 -8.339 -19.426 1.00 94.88 175 GLN A CA 1
ATOM 1384 C C . GLN A 1 175 ? 5.792 -8.036 -20.049 1.00 94.88 175 GLN A C 1
ATOM 1386 O O . GLN A 1 175 ? 6.633 -8.920 -20.204 1.00 94.88 175 GLN A O 1
ATOM 1391 N N . ASP A 1 176 ? 6.019 -6.779 -20.441 1.00 96.38 176 ASP A N 1
ATOM 1392 C CA . ASP A 1 176 ? 7.337 -6.320 -20.885 1.00 96.38 176 ASP A CA 1
ATOM 1393 C C . ASP A 1 176 ? 8.204 -5.966 -19.668 1.00 96.38 176 ASP A C 1
ATOM 1395 O O . ASP A 1 176 ? 8.306 -4.804 -19.270 1.00 96.38 176 ASP A O 1
ATOM 1399 N N . ASP A 1 177 ? 8.823 -6.993 -19.077 1.00 96.12 177 ASP A N 1
ATOM 1400 C CA . ASP A 1 177 ? 9.639 -6.871 -17.863 1.00 96.12 177 ASP A CA 1
ATOM 1401 C C . ASP A 1 177 ? 10.766 -5.842 -18.005 1.00 96.12 177 ASP A C 1
ATOM 1403 O O . ASP A 1 177 ? 11.082 -5.138 -17.049 1.00 96.12 177 ASP A O 1
ATOM 1407 N N . SER A 1 178 ? 11.359 -5.713 -19.198 1.00 96.94 178 SER A N 1
ATOM 1408 C CA . SER A 1 178 ? 12.446 -4.758 -19.424 1.00 96.94 178 SER A CA 1
ATOM 1409 C C . SER A 1 178 ? 11.944 -3.323 -19.321 1.00 96.94 178 SER A C 1
ATOM 1411 O O . SER A 1 178 ? 12.581 -2.503 -18.667 1.00 96.94 178 SER A O 1
ATOM 1413 N N . GLN A 1 179 ? 10.818 -3.008 -19.963 1.00 97.31 179 GLN A N 1
ATOM 1414 C CA . GLN A 1 179 ? 10.245 -1.661 -19.915 1.00 97.31 179 GLN A CA 1
ATOM 1415 C C . GLN A 1 179 ? 9.610 -1.366 -18.554 1.00 97.31 179 GLN A C 1
ATOM 1417 O O . GLN A 1 179 ? 9.689 -0.235 -18.076 1.00 97.31 179 GLN A O 1
ATOM 1422 N N . THR A 1 180 ? 9.007 -2.368 -17.909 1.00 98.00 180 THR A N 1
ATOM 1423 C CA . THR A 1 180 ? 8.490 -2.236 -16.543 1.00 98.00 180 THR A CA 1
ATOM 1424 C C . THR A 1 180 ? 9.618 -1.933 -15.561 1.00 98.00 180 THR A C 1
ATOM 1426 O O . THR A 1 180 ? 9.487 -1.014 -14.755 1.00 98.00 180 THR A O 1
ATOM 1429 N N . GLU A 1 181 ? 10.745 -2.643 -15.645 1.00 98.19 181 GLU A N 1
ATOM 1430 C CA . GLU A 1 181 ? 11.875 -2.411 -14.750 1.00 98.19 181 GLU A CA 1
ATOM 1431 C C . GLU A 1 181 ? 12.495 -1.025 -14.939 1.00 98.19 181 GLU A C 1
ATOM 1433 O O . GLU A 1 181 ? 12.720 -0.329 -13.953 1.00 98.19 181 GLU A O 1
ATOM 1438 N N . GLU A 1 182 ? 12.744 -0.602 -16.181 1.00 98.00 182 GLU A N 1
ATOM 1439 C CA . GLU A 1 182 ? 13.312 0.725 -16.449 1.00 98.00 182 GLU A CA 1
ATOM 1440 C C . GLU A 1 182 ? 12.401 1.848 -15.939 1.00 98.00 182 GLU A C 1
ATOM 1442 O O . GLU A 1 182 ? 12.880 2.786 -15.306 1.00 98.00 182 GLU A O 1
ATOM 1447 N N . ALA A 1 183 ? 11.084 1.717 -16.110 1.00 98.12 183 ALA A N 1
ATOM 1448 C CA . ALA A 1 183 ? 10.138 2.690 -15.575 1.00 98.12 183 ALA A CA 1
ATOM 1449 C C . ALA A 1 183 ? 10.110 2.707 -14.034 1.00 98.12 183 ALA A C 1
ATOM 1451 O O . ALA A 1 183 ? 10.086 3.777 -13.431 1.00 98.12 183 ALA A O 1
ATOM 1452 N N . LEU A 1 184 ? 10.158 1.542 -13.375 1.00 98.31 184 LEU A N 1
ATOM 1453 C CA . LEU A 1 184 ? 10.237 1.477 -11.910 1.00 98.31 184 LEU A CA 1
ATOM 1454 C C . LEU A 1 184 ? 11.540 2.085 -11.373 1.00 98.31 184 LEU A C 1
ATOM 1456 O O . LEU A 1 184 ? 11.509 2.749 -10.338 1.00 98.31 184 LEU A O 1
ATOM 1460 N N . LYS A 1 185 ? 12.670 1.888 -12.064 1.00 97.88 185 LYS A N 1
ATOM 1461 C CA . LYS A 1 185 ? 13.950 2.520 -11.710 1.00 97.88 185 LYS A CA 1
ATOM 1462 C C . LYS A 1 185 ? 13.878 4.036 -11.820 1.00 97.88 185 LYS A C 1
ATOM 1464 O O . LYS A 1 185 ? 14.349 4.713 -10.914 1.00 97.88 185 LYS A O 1
ATOM 1469 N N . GLU A 1 186 ? 13.300 4.551 -12.903 1.00 98.00 186 GLU A N 1
ATOM 1470 C CA . GLU A 1 186 ? 13.153 5.991 -13.127 1.00 98.00 186 GLU A CA 1
ATOM 1471 C C . GLU A 1 186 ? 12.315 6.638 -12.017 1.00 98.00 186 GLU A C 1
ATOM 1473 O O . GLU A 1 186 ? 12.756 7.592 -11.380 1.00 98.00 186 GLU A O 1
ATOM 1478 N N . ILE A 1 187 ? 11.158 6.046 -11.698 1.00 97.75 187 ILE A N 1
ATOM 1479 C CA . ILE A 1 187 ? 10.285 6.526 -10.618 1.00 97.75 187 ILE A CA 1
ATOM 1480 C C . ILE A 1 187 ? 11.001 6.441 -9.263 1.00 97.75 187 ILE A C 1
ATOM 1482 O O . ILE A 1 187 ? 10.967 7.398 -8.494 1.00 97.75 187 ILE A O 1
ATOM 1486 N N . ALA A 1 188 ? 11.679 5.328 -8.962 1.00 97.00 188 ALA A N 1
ATOM 1487 C CA . ALA A 1 188 ? 12.427 5.191 -7.713 1.00 97.00 188 ALA A CA 1
ATOM 1488 C C . ALA A 1 188 ? 13.539 6.244 -7.598 1.00 97.00 188 ALA A C 1
ATOM 1490 O O . ALA A 1 188 ? 13.660 6.891 -6.564 1.00 97.00 188 ALA A O 1
ATOM 1491 N N . ASN A 1 189 ? 14.318 6.462 -8.660 1.00 96.38 189 ASN A N 1
ATOM 1492 C CA . ASN A 1 189 ? 15.388 7.458 -8.669 1.00 96.38 189 ASN A CA 1
ATOM 1493 C C . ASN A 1 189 ? 14.856 8.878 -8.453 1.00 96.38 189 ASN A C 1
ATOM 1495 O O . ASN A 1 189 ? 15.468 9.630 -7.699 1.00 96.38 189 ASN A O 1
ATOM 1499 N N . PHE A 1 190 ? 13.735 9.229 -9.091 1.00 96.00 190 PHE A N 1
ATOM 1500 C CA . PHE A 1 190 ? 13.092 10.527 -8.912 1.00 96.00 190 PHE A CA 1
ATOM 1501 C C . PHE A 1 190 ? 12.712 10.759 -7.446 1.00 96.00 190 PHE A C 1
ATOM 1503 O O . PHE A 1 190 ? 13.170 11.725 -6.843 1.00 96.00 190 PHE A O 1
ATOM 1510 N N . TRP A 1 191 ? 11.946 9.843 -6.846 1.00 95.00 191 TRP A N 1
ATOM 1511 C CA . TRP A 1 191 ? 11.457 10.014 -5.474 1.00 95.00 191 TRP A CA 1
ATOM 1512 C C . TRP A 1 191 ? 12.570 9.925 -4.426 1.00 95.00 191 TRP A C 1
ATOM 1514 O O . TRP A 1 191 ? 12.601 10.726 -3.499 1.00 95.00 191 TRP A O 1
ATOM 1524 N N . MET A 1 192 ? 13.544 9.028 -4.607 1.00 94.75 192 MET A N 1
ATOM 1525 C CA . MET A 1 192 ? 14.723 8.983 -3.735 1.00 94.75 192 MET A CA 1
ATOM 1526 C C . MET A 1 192 ? 15.524 10.295 -3.766 1.00 94.75 192 MET A C 1
ATOM 1528 O O . MET A 1 192 ? 16.099 10.674 -2.747 1.00 94.75 192 MET A O 1
ATOM 1532 N N . ALA A 1 193 ? 15.588 10.967 -4.923 1.00 93.19 193 ALA A N 1
ATOM 1533 C CA . ALA A 1 193 ? 16.282 12.243 -5.075 1.00 93.19 193 ALA A CA 1
ATOM 1534 C C . ALA A 1 193 ? 15.478 13.425 -4.509 1.00 93.19 193 ALA A C 1
ATOM 1536 O O . ALA A 1 193 ? 16.071 14.289 -3.867 1.00 93.19 193 ALA A O 1
ATOM 1537 N N . GLU A 1 194 ? 14.158 13.455 -4.721 1.00 90.75 194 GLU A N 1
ATOM 1538 C CA . GLU A 1 194 ? 13.265 14.480 -4.156 1.00 90.75 194 GLU A CA 1
ATOM 1539 C C . GLU A 1 194 ? 13.254 14.450 -2.621 1.00 90.75 194 GLU A C 1
ATOM 1541 O O . GLU A 1 194 ? 13.203 15.507 -1.992 1.00 90.75 194 GLU A O 1
ATOM 1546 N N . ASP A 1 195 ? 13.374 13.264 -2.018 1.00 86.06 195 ASP A N 1
ATOM 1547 C CA . ASP A 1 195 ? 13.422 13.098 -0.563 1.00 86.06 195 ASP A CA 1
ATOM 1548 C C . ASP A 1 195 ? 14.820 13.327 0.046 1.00 86.06 195 ASP A C 1
ATOM 1550 O O . ASP A 1 195 ? 14.984 13.148 1.247 1.00 86.06 195 ASP A O 1
ATOM 1554 N N . GLU A 1 196 ? 15.844 13.708 -0.729 1.00 85.56 196 GLU A N 1
ATOM 1555 C CA . GLU A 1 196 ? 17.207 13.995 -0.232 1.00 85.56 196 GLU A CA 1
ATOM 1556 C C . GLU A 1 196 ? 17.766 12.925 0.745 1.00 85.56 196 GLU A C 1
ATOM 1558 O O . GLU A 1 196 ? 18.349 13.254 1.777 1.00 85.56 196 GLU A O 1
ATOM 1563 N N . ASP A 1 197 ? 17.580 11.635 0.437 1.00 80.50 197 ASP A N 1
ATOM 1564 C CA . ASP A 1 197 ? 17.933 10.481 1.294 1.00 80.50 197 ASP A CA 1
ATOM 1565 C C . ASP A 1 197 ? 17.108 10.315 2.594 1.00 80.50 197 ASP A C 1
ATOM 1567 O O . ASP A 1 197 ? 17.283 9.322 3.310 1.00 80.50 197 ASP A O 1
ATOM 1571 N N . GLU A 1 198 ? 16.151 11.203 2.886 1.00 88.69 198 GLU A N 1
ATOM 1572 C CA . GLU A 1 198 ? 15.245 11.071 4.035 1.00 88.69 198 GLU A CA 1
ATOM 1573 C C . GLU A 1 198 ? 14.311 9.866 3.907 1.00 88.69 198 GLU A C 1
ATOM 1575 O O . GLU A 1 198 ? 13.910 9.312 4.926 1.00 88.69 198 GLU A O 1
ATOM 1580 N N . TRP A 1 199 ? 14.038 9.374 2.694 1.00 90.56 199 TRP A N 1
ATOM 1581 C CA . TRP A 1 199 ? 13.213 8.178 2.461 1.00 90.56 199 TRP A CA 1
ATOM 1582 C C . TRP A 1 199 ? 13.707 6.924 3.215 1.00 90.56 199 TRP A C 1
ATOM 1584 O O . TRP A 1 199 ? 12.947 5.976 3.434 1.00 90.56 199 TRP A O 1
ATOM 1594 N N . MET A 1 200 ? 14.991 6.885 3.602 1.00 93.56 200 MET A N 1
ATOM 1595 C CA . MET A 1 200 ? 15.583 5.798 4.391 1.00 93.56 200 MET A CA 1
ATOM 1596 C C . MET A 1 200 ? 15.338 5.933 5.897 1.00 93.56 200 MET A C 1
ATOM 1598 O O . MET A 1 200 ? 15.515 4.952 6.626 1.00 93.56 200 MET A O 1
ATOM 1602 N N . ASN A 1 201 ? 14.967 7.116 6.379 1.00 93.56 201 ASN A N 1
ATOM 1603 C CA . ASN A 1 201 ? 14.758 7.400 7.792 1.00 93.56 201 ASN A CA 1
ATOM 1604 C C . ASN A 1 201 ? 13.329 7.058 8.214 1.00 93.56 201 ASN A C 1
ATOM 1606 O O . ASN A 1 201 ? 12.401 7.047 7.413 1.00 93.56 201 ASN A O 1
ATOM 1610 N N . PHE A 1 202 ? 13.163 6.744 9.495 1.00 93.38 202 PHE A N 1
ATOM 1611 C CA . PHE A 1 202 ? 11.847 6.636 10.107 1.00 93.38 202 PHE A CA 1
ATOM 1612 C C . PHE A 1 202 ? 11.396 8.013 10.582 1.00 93.38 202 PHE A C 1
ATOM 1614 O O . PHE A 1 202 ? 12.104 8.654 11.365 1.00 93.38 202 PHE A O 1
ATOM 1621 N N . HIS A 1 203 ? 10.199 8.440 10.182 1.00 89.62 203 HIS A N 1
ATOM 1622 C CA . HIS A 1 203 ? 9.637 9.725 10.601 1.00 89.62 203 HIS A CA 1
ATOM 1623 C C . HIS A 1 203 ? 8.428 9.499 11.516 1.00 89.62 203 HIS A C 1
ATOM 1625 O O . HIS A 1 203 ? 7.314 9.244 11.050 1.00 89.62 203 HIS A O 1
ATOM 1631 N N . PRO A 1 204 ? 8.591 9.618 12.847 1.00 84.75 204 PRO A N 1
ATOM 1632 C CA . PRO A 1 204 ? 7.503 9.366 13.782 1.00 84.75 204 PRO A CA 1
ATOM 1633 C C . PRO A 1 204 ? 6.298 10.253 13.472 1.00 84.75 204 PRO A C 1
ATOM 1635 O O . PRO A 1 204 ? 6.430 11.473 13.390 1.00 84.75 204 PRO A O 1
ATOM 1638 N N . ARG A 1 205 ? 5.111 9.641 13.371 1.00 84.19 205 ARG A N 1
ATOM 1639 C CA . ARG A 1 205 ? 3.829 10.300 13.038 1.00 84.19 205 ARG A CA 1
ATOM 1640 C C . ARG A 1 205 ? 3.699 10.806 11.594 1.00 84.19 205 ARG A C 1
ATOM 1642 O O . ARG A 1 205 ? 2.628 11.311 11.263 1.00 84.19 205 ARG A O 1
ATOM 1649 N N . SER A 1 206 ? 4.710 10.626 10.749 1.00 84.56 206 SER A N 1
ATOM 1650 C CA . SER A 1 206 ? 4.648 10.892 9.309 1.00 84.56 206 SER A CA 1
ATOM 1651 C C . SER A 1 206 ? 4.546 9.559 8.575 1.00 84.56 206 SER A C 1
ATOM 1653 O O . SER A 1 206 ? 5.541 8.991 8.151 1.00 84.56 206 SER A O 1
ATOM 1655 N N . TYR A 1 207 ? 3.331 9.021 8.498 1.00 85.06 207 TYR A N 1
ATOM 1656 C CA . TYR A 1 207 ? 3.067 7.736 7.856 1.00 85.06 207 TYR A CA 1
ATOM 1657 C C . TYR A 1 207 ? 2.448 7.912 6.461 1.00 85.06 207 TYR A C 1
ATOM 1659 O O . TYR A 1 207 ? 1.671 8.850 6.252 1.00 85.06 207 TYR A O 1
ATOM 1667 N N . PRO A 1 208 ? 2.690 6.962 5.540 1.00 90.38 208 PRO A N 1
ATOM 1668 C CA . PRO A 1 208 ? 3.539 5.774 5.700 1.00 90.38 208 PRO A CA 1
ATOM 1669 C C . PRO A 1 208 ? 5.035 6.031 5.422 1.00 90.38 208 PRO A C 1
ATOM 1671 O O . PRO A 1 208 ? 5.370 6.885 4.615 1.00 90.38 208 PRO A O 1
ATOM 1674 N N . ASP A 1 209 ? 5.926 5.215 5.995 1.00 92.19 209 ASP A N 1
ATOM 1675 C CA . ASP A 1 209 ? 7.385 5.236 5.765 1.00 92.19 209 ASP A CA 1
ATOM 1676 C C . ASP A 1 209 ? 7.786 4.600 4.410 1.00 92.19 209 ASP A C 1
ATOM 1678 O O . ASP A 1 209 ? 8.833 3.959 4.273 1.00 92.19 209 ASP A O 1
ATOM 1682 N N . PHE A 1 210 ? 6.921 4.682 3.402 1.00 93.94 210 PHE A N 1
ATOM 1683 C CA . PHE A 1 210 ? 7.171 4.221 2.038 1.00 93.94 210 PHE A CA 1
ATOM 1684 C C . PHE A 1 210 ? 6.262 4.953 1.050 1.00 93.94 210 PHE A C 1
ATOM 1686 O O . PHE A 1 210 ? 5.101 5.239 1.350 1.00 93.94 210 PHE A O 1
ATOM 1693 N N . GLU A 1 211 ? 6.752 5.159 -0.173 1.00 94.94 211 GLU A N 1
ATOM 1694 C CA . GLU A 1 211 ? 5.983 5.831 -1.218 1.00 94.94 211 GLU A CA 1
ATOM 1695 C C . GLU A 1 211 ? 4.857 4.944 -1.750 1.00 94.94 211 GLU A C 1
ATOM 1697 O O . GLU A 1 211 ? 5.051 4.052 -2.582 1.00 94.94 211 GLU A O 1
ATOM 1702 N N . THR A 1 212 ? 3.648 5.168 -1.231 1.00 95.50 212 THR A N 1
ATOM 1703 C CA . THR A 1 212 ? 2.501 4.267 -1.419 1.00 95.50 212 THR A CA 1
ATOM 1704 C C . THR A 1 212 ? 2.105 4.076 -2.882 1.00 95.50 212 THR A C 1
ATOM 1706 O O . THR A 1 212 ? 1.957 2.918 -3.278 1.00 95.50 212 THR A O 1
ATOM 1709 N N . PRO A 1 213 ? 1.954 5.125 -3.718 1.00 95.38 213 PRO A N 1
ATOM 1710 C CA . PRO A 1 213 ? 1.615 4.932 -5.126 1.00 95.38 213 PRO A CA 1
ATOM 1711 C C . PRO A 1 213 ? 2.667 4.095 -5.862 1.00 95.38 213 PRO A C 1
ATOM 1713 O O . PRO A 1 213 ? 2.314 3.167 -6.594 1.00 95.38 213 PRO A O 1
ATOM 1716 N N . VAL A 1 214 ? 3.951 4.381 -5.623 1.00 97.25 214 VAL A N 1
ATOM 1717 C CA . VAL A 1 214 ? 5.082 3.708 -6.277 1.00 97.25 214 VAL A CA 1
ATOM 1718 C C . VAL A 1 214 ? 5.160 2.238 -5.853 1.00 97.25 214 VAL A C 1
ATOM 1720 O O . VAL A 1 214 ? 5.226 1.330 -6.683 1.00 97.25 214 VAL A O 1
ATOM 1723 N N . CYS A 1 215 ? 5.072 1.973 -4.552 1.00 98.00 215 CYS A N 1
ATOM 1724 C CA . CYS A 1 215 ? 5.095 0.611 -4.033 1.00 98.00 215 CYS A CA 1
ATOM 1725 C C . CYS A 1 215 ? 3.852 -0.182 -4.469 1.00 98.00 215 CYS A C 1
ATOM 1727 O O . CYS A 1 215 ? 3.949 -1.367 -4.788 1.00 98.00 215 CYS A O 1
ATOM 1729 N N . ALA A 1 216 ? 2.679 0.451 -4.543 1.00 98.00 216 ALA A N 1
ATOM 1730 C CA . ALA A 1 216 ? 1.461 -0.210 -4.997 1.00 98.00 216 ALA A CA 1
ATOM 1731 C C . ALA A 1 216 ? 1.530 -0.607 -6.481 1.00 98.00 216 ALA A C 1
ATOM 1733 O O . ALA A 1 216 ? 1.093 -1.706 -6.833 1.00 98.00 216 ALA A O 1
ATOM 1734 N N . VAL A 1 217 ? 2.102 0.231 -7.359 1.00 97.81 217 VAL A N 1
ATOM 1735 C CA . VAL A 1 217 ? 2.276 -0.147 -8.772 1.00 97.81 217 VAL A CA 1
ATOM 1736 C C . VAL A 1 217 ? 3.328 -1.243 -8.945 1.00 97.81 217 VAL A C 1
ATOM 1738 O O . VAL A 1 217 ? 3.123 -2.145 -9.754 1.00 97.81 217 VAL A O 1
ATOM 1741 N N . ALA A 1 218 ? 4.391 -1.252 -8.134 1.00 98.19 218 ALA A N 1
ATOM 1742 C CA . ALA A 1 218 ? 5.356 -2.351 -8.109 1.00 98.19 218 ALA A CA 1
ATOM 1743 C C . ALA A 1 218 ? 4.711 -3.673 -7.641 1.00 98.19 218 ALA A C 1
ATOM 1745 O O . ALA A 1 218 ? 4.946 -4.723 -8.245 1.00 98.19 218 ALA A O 1
ATOM 1746 N N . ALA A 1 219 ? 3.830 -3.629 -6.630 1.00 97.56 219 ALA A N 1
ATOM 1747 C CA . ALA A 1 219 ? 3.039 -4.791 -6.213 1.00 97.56 219 ALA A CA 1
ATOM 1748 C C . ALA A 1 219 ? 2.139 -5.309 -7.338 1.00 97.56 219 ALA A C 1
ATOM 1750 O O . ALA A 1 219 ? 2.018 -6.522 -7.518 1.00 97.56 219 ALA A O 1
ATOM 1751 N N . LEU A 1 220 ? 1.532 -4.398 -8.103 1.00 95.94 220 LEU A N 1
ATOM 1752 C CA . LEU A 1 220 ? 0.708 -4.743 -9.253 1.00 95.94 220 LEU A CA 1
ATOM 1753 C C . LEU A 1 220 ? 1.553 -5.365 -10.370 1.00 95.94 220 LEU A C 1
ATOM 1755 O O . LEU A 1 220 ? 1.202 -6.437 -10.850 1.00 95.94 220 LEU A O 1
ATOM 1759 N N . ALA A 1 221 ? 2.686 -4.769 -10.742 1.00 96.94 221 ALA A N 1
ATOM 1760 C CA . ALA A 1 221 ? 3.602 -5.344 -11.727 1.00 96.94 221 ALA A CA 1
ATOM 1761 C C . ALA A 1 221 ? 3.986 -6.786 -11.351 1.00 96.94 221 ALA A C 1
ATOM 1763 O O . ALA A 1 221 ? 3.850 -7.701 -12.167 1.00 96.94 221 ALA A O 1
ATOM 1764 N N . ARG A 1 222 ? 4.376 -7.013 -10.088 1.00 96.12 222 ARG A N 1
ATOM 1765 C CA . ARG A 1 222 ? 4.691 -8.351 -9.560 1.00 96.12 222 ARG A CA 1
ATOM 1766 C C . ARG A 1 222 ? 3.501 -9.304 -9.662 1.00 96.12 222 ARG A C 1
ATOM 1768 O O . ARG A 1 222 ? 3.678 -10.452 -10.059 1.00 96.12 222 ARG A O 1
ATOM 1775 N N . HIS A 1 223 ? 2.292 -8.849 -9.328 1.00 94.12 223 HIS A N 1
ATOM 1776 C CA . HIS A 1 223 ? 1.074 -9.652 -9.478 1.00 94.12 223 HIS A CA 1
ATOM 1777 C C . HIS A 1 223 ? 0.848 -10.102 -10.932 1.00 94.12 223 HIS A C 1
ATOM 1779 O O . HIS A 1 223 ? 0.395 -11.220 -11.165 1.00 94.12 223 HIS A O 1
ATOM 1785 N N . TYR A 1 224 ? 1.235 -9.274 -11.907 1.00 92.81 224 TYR A N 1
ATOM 1786 C CA . TYR A 1 224 ? 1.204 -9.603 -13.336 1.00 92.81 224 TYR A CA 1
ATOM 1787 C C . TYR A 1 224 ? 2.402 -10.437 -13.828 1.00 92.81 224 TYR A C 1
ATOM 1789 O O . TYR A 1 224 ? 2.442 -10.782 -15.010 1.00 92.81 224 TYR A O 1
ATOM 1797 N N . GLY A 1 225 ? 3.326 -10.824 -12.943 1.00 93.56 225 GLY A N 1
ATOM 1798 C CA . GLY A 1 225 ? 4.442 -11.730 -13.234 1.00 93.56 225 GLY A CA 1
ATOM 1799 C C . GLY A 1 225 ? 5.824 -11.076 -13.267 1.00 93.56 225 GLY A C 1
ATOM 1800 O O . GLY A 1 225 ? 6.812 -11.799 -13.396 1.00 93.56 225 GLY A O 1
ATOM 1801 N N . PHE A 1 226 ? 5.910 -9.753 -13.105 1.00 96.31 226 PHE A N 1
ATOM 1802 C CA . PHE A 1 226 ? 7.187 -9.040 -13.112 1.00 96.31 226 PHE A CA 1
ATOM 1803 C C . PHE A 1 226 ? 8.133 -9.570 -12.028 1.00 96.31 226 PHE A C 1
ATOM 1805 O O . PHE A 1 226 ? 7.756 -9.703 -10.859 1.00 96.31 226 PHE A O 1
ATOM 1812 N N . THR A 1 227 ? 9.384 -9.828 -12.411 1.00 93.50 227 THR A N 1
ATOM 1813 C CA . THR A 1 227 ? 10.468 -10.184 -11.490 1.00 93.50 227 THR A CA 1
ATOM 1814 C C . THR A 1 227 ? 11.673 -9.285 -11.760 1.00 93.50 227 THR A C 1
ATOM 1816 O O . THR A 1 227 ? 12.193 -9.319 -12.874 1.00 93.50 227 THR A O 1
ATOM 1819 N N . PRO A 1 228 ? 12.155 -8.513 -10.770 1.00 91.94 228 PRO A N 1
ATOM 1820 C CA . PRO A 1 228 ? 13.283 -7.612 -10.977 1.00 91.94 228 PRO A CA 1
ATOM 1821 C C . PRO A 1 228 ? 14.591 -8.383 -11.217 1.00 91.94 228 PRO A C 1
ATOM 1823 O O . PRO A 1 228 ? 14.870 -9.381 -10.548 1.00 91.94 228 PRO A O 1
ATOM 1826 N N . ILE A 1 229 ? 15.411 -7.895 -12.148 1.00 93.38 229 ILE A N 1
ATOM 1827 C CA . ILE A 1 229 ? 16.686 -8.486 -12.579 1.00 93.38 229 ILE A CA 1
ATOM 1828 C C . ILE A 1 229 ? 17.862 -7.545 -12.300 1.00 93.38 229 ILE A C 1
ATOM 1830 O O . ILE A 1 229 ? 18.911 -8.005 -11.844 1.00 93.38 229 ILE A O 1
ATOM 1834 N N . SER A 1 230 ? 17.724 -6.247 -12.589 1.00 95.81 230 SER A N 1
ATOM 1835 C CA . SER A 1 230 ? 18.836 -5.283 -12.537 1.00 95.81 230 SER A CA 1
ATOM 1836 C C . SER A 1 230 ? 18.544 -4.007 -11.739 1.00 95.81 230 SER A C 1
ATOM 1838 O O . SER A 1 230 ? 19.266 -3.018 -11.869 1.00 95.81 230 SER A O 1
ATOM 1840 N N . ILE A 1 231 ? 17.518 -4.036 -10.885 1.00 95.12 231 ILE A N 1
ATOM 1841 C CA . ILE A 1 231 ? 17.278 -3.021 -9.848 1.00 95.12 231 ILE A CA 1
ATOM 1842 C C . ILE A 1 231 ? 18.448 -3.026 -8.843 1.00 95.12 231 ILE A C 1
ATOM 1844 O O . ILE A 1 231 ? 18.908 -4.095 -8.429 1.00 95.12 231 ILE A O 1
ATOM 1848 N N . THR A 1 232 ? 18.952 -1.847 -8.458 1.00 96.69 232 THR A N 1
ATOM 1849 C CA . THR A 1 232 ? 20.029 -1.736 -7.455 1.00 96.69 232 THR A CA 1
ATOM 1850 C C . THR A 1 232 ? 19.520 -2.057 -6.042 1.00 96.69 232 THR A C 1
ATOM 1852 O O . THR A 1 232 ? 18.313 -2.013 -5.799 1.00 96.69 232 THR A O 1
ATOM 1855 N N . PRO A 1 233 ? 20.398 -2.363 -5.069 1.00 95.69 233 PRO A N 1
ATOM 1856 C CA . PRO A 1 233 ? 19.973 -2.596 -3.687 1.00 95.69 233 PRO A CA 1
ATOM 1857 C C . PRO A 1 233 ? 19.173 -1.436 -3.074 1.00 95.69 233 PRO A C 1
ATOM 1859 O O . PRO A 1 233 ? 18.205 -1.677 -2.358 1.00 95.69 233 PRO A O 1
ATOM 1862 N N . GLU A 1 234 ? 19.542 -0.190 -3.374 1.00 95.25 234 GLU A N 1
ATOM 1863 C CA . GLU A 1 234 ? 18.872 1.016 -2.877 1.00 95.25 234 GLU A CA 1
ATOM 1864 C C . GLU A 1 234 ? 17.469 1.145 -3.472 1.00 95.25 234 GLU A C 1
ATOM 1866 O O . GLU A 1 234 ? 16.494 1.268 -2.736 1.00 95.25 234 GLU A O 1
ATOM 1871 N N . GLN A 1 235 ? 17.352 1.003 -4.795 1.00 96.62 235 GLN A N 1
ATOM 1872 C CA . GLN A 1 235 ? 16.062 1.016 -5.485 1.00 96.62 235 GLN A CA 1
ATOM 1873 C C . GLN A 1 235 ? 15.161 -0.130 -5.009 1.00 96.62 235 GLN A C 1
ATOM 1875 O O . GLN A 1 235 ? 13.959 0.051 -4.833 1.00 96.62 235 GLN A O 1
ATOM 1880 N N . TYR A 1 236 ? 15.730 -1.313 -4.759 1.00 96.00 236 TYR A N 1
ATOM 1881 C CA . TYR A 1 236 ? 14.979 -2.438 -4.210 1.00 96.00 236 TYR A CA 1
ATOM 1882 C C . TYR A 1 236 ? 14.485 -2.139 -2.790 1.00 96.00 236 TYR A C 1
ATOM 1884 O O . TYR A 1 236 ? 13.337 -2.438 -2.482 1.00 96.00 236 TYR A O 1
ATOM 1892 N N . SER A 1 237 ? 15.322 -1.537 -1.938 1.00 95.12 237 SER A N 1
ATOM 1893 C CA . SER A 1 237 ? 14.949 -1.104 -0.583 1.00 95.12 237 SER A CA 1
ATOM 1894 C C . SER A 1 237 ? 13.838 -0.046 -0.601 1.00 95.12 237 SER A C 1
ATOM 1896 O O . SER A 1 237 ? 12.906 -0.094 0.202 1.00 95.12 237 SER A O 1
ATOM 1898 N N . PHE A 1 238 ? 13.888 0.887 -1.555 1.00 96.69 238 PHE A N 1
ATOM 1899 C CA . PHE A 1 238 ? 12.840 1.885 -1.761 1.00 96.69 238 PHE A CA 1
ATOM 1900 C C . PHE A 1 238 ? 11.512 1.241 -2.196 1.00 96.69 238 PHE A C 1
ATOM 1902 O O . PHE A 1 238 ? 10.462 1.524 -1.623 1.00 96.69 238 PHE A O 1
ATOM 1909 N N . LEU A 1 239 ? 11.566 0.313 -3.158 1.00 97.25 239 LEU A N 1
ATOM 1910 C CA . LEU A 1 239 ? 10.408 -0.390 -3.723 1.00 97.25 239 LEU A CA 1
ATOM 1911 C C . LEU A 1 239 ? 9.957 -1.618 -2.905 1.00 97.25 239 LEU A C 1
ATOM 1913 O O . LEU A 1 239 ? 9.030 -2.322 -3.323 1.00 97.25 239 LEU A O 1
ATOM 1917 N N . GLU A 1 240 ? 10.598 -1.918 -1.769 1.00 95.75 240 GLU A N 1
ATOM 1918 C CA . GLU A 1 240 ? 10.482 -3.215 -1.083 1.00 95.75 240 GLU A CA 1
ATOM 1919 C C . GLU A 1 240 ? 9.031 -3.550 -0.729 1.00 95.75 240 GLU A C 1
ATOM 1921 O O . GLU A 1 240 ? 8.591 -4.685 -0.929 1.00 95.75 240 GLU A O 1
ATOM 1926 N N . ALA A 1 241 ? 8.261 -2.564 -0.257 1.00 95.75 241 ALA A N 1
ATOM 1927 C CA . ALA A 1 241 ? 6.856 -2.758 0.095 1.00 95.75 241 ALA A CA 1
ATOM 1928 C C . ALA A 1 241 ? 6.026 -3.311 -1.083 1.00 95.75 241 ALA A C 1
ATOM 1930 O O . ALA A 1 241 ? 5.111 -4.109 -0.876 1.00 95.75 241 ALA A O 1
ATOM 1931 N N . GLY A 1 242 ? 6.370 -2.947 -2.321 1.00 96.75 242 GLY A N 1
ATOM 1932 C CA . GLY A 1 242 ? 5.729 -3.476 -3.524 1.00 96.75 242 GLY A CA 1
ATOM 1933 C C . GLY A 1 242 ? 6.295 -4.811 -4.009 1.00 96.75 242 GLY A C 1
ATOM 1934 O O . GLY A 1 242 ? 5.556 -5.699 -4.443 1.00 96.75 242 GLY A O 1
ATOM 1935 N N . LEU A 1 243 ? 7.616 -4.970 -3.923 1.00 95.31 243 LEU A N 1
ATOM 1936 C CA . LEU A 1 243 ? 8.332 -6.137 -4.447 1.00 95.31 243 LEU A CA 1
ATOM 1937 C C . LEU A 1 243 ? 8.328 -7.343 -3.491 1.00 95.31 243 LEU A C 1
ATOM 1939 O O . LEU A 1 243 ? 8.661 -8.455 -3.903 1.00 95.31 243 LEU A O 1
ATOM 1943 N N . ALA A 1 244 ? 7.906 -7.158 -2.237 1.00 88.44 244 ALA A N 1
ATOM 1944 C CA . ALA A 1 244 ? 7.738 -8.220 -1.252 1.00 88.44 244 ALA A CA 1
ATOM 1945 C C . ALA A 1 244 ? 6.878 -9.386 -1.790 1.00 88.44 244 ALA A C 1
ATOM 1947 O O . ALA A 1 244 ? 5.714 -9.223 -2.167 1.00 88.44 244 ALA A O 1
ATOM 1948 N N . ILE A 1 245 ? 7.440 -10.600 -1.791 1.00 85.38 245 ILE A N 1
ATOM 1949 C CA . ILE A 1 245 ? 6.813 -11.788 -2.405 1.00 85.38 245 ILE A CA 1
ATOM 1950 C C . ILE A 1 245 ? 5.746 -12.405 -1.491 1.00 85.38 245 ILE A C 1
ATOM 1952 O O . ILE A 1 245 ? 4.716 -12.873 -1.970 1.00 85.38 245 ILE A O 1
ATOM 1956 N N . SER A 1 246 ? 5.973 -12.413 -0.176 1.00 86.19 246 SER A N 1
ATOM 1957 C CA . SER A 1 246 ? 5.092 -13.102 0.771 1.00 86.19 246 SER A CA 1
ATOM 1958 C C . SER A 1 246 ? 3.828 -12.286 1.044 1.00 86.19 246 SER A C 1
ATOM 1960 O O . SER A 1 246 ? 3.883 -11.258 1.722 1.00 86.19 246 SER A O 1
ATOM 1962 N N . GLU A 1 247 ? 2.697 -12.739 0.507 1.00 88.94 247 GLU A N 1
ATOM 1963 C CA . GLU A 1 247 ? 1.360 -12.188 0.762 1.00 88.94 247 GLU A CA 1
ATOM 1964 C C . GLU A 1 247 ? 0.714 -12.873 1.983 1.00 88.94 247 GLU A C 1
ATOM 1966 O O . GLU A 1 247 ? 0.893 -14.082 2.174 1.00 88.94 247 GLU A O 1
ATOM 1971 N N . PRO A 1 248 ? -0.025 -12.139 2.836 1.00 92.06 248 PRO A N 1
ATOM 1972 C CA . PRO A 1 248 ? -0.862 -12.751 3.861 1.00 92.06 248 PRO A CA 1
ATOM 1973 C C . PRO A 1 248 ? -2.030 -13.519 3.223 1.00 92.06 248 PRO A C 1
ATOM 1975 O O . PRO A 1 248 ? -2.352 -13.352 2.049 1.00 92.06 248 PRO A O 1
ATOM 1978 N N . SER A 1 249 ? -2.705 -14.363 4.008 1.00 93.31 249 SER A N 1
ATOM 1979 C CA . SER A 1 249 ? -3.986 -14.922 3.558 1.00 93.31 249 SER A CA 1
ATOM 1980 C C . SER A 1 249 ? -5.003 -13.788 3.378 1.00 93.31 249 SER A C 1
ATOM 1982 O O . SER A 1 249 ? -5.157 -12.998 4.313 1.00 93.31 249 SER A O 1
ATOM 1984 N N . PRO A 1 250 ? -5.711 -13.713 2.237 1.00 93.81 250 PRO A N 1
ATOM 1985 C CA . PRO A 1 250 ? -6.601 -12.597 1.953 1.00 93.81 250 PRO A CA 1
ATOM 1986 C C . PRO A 1 250 ? -7.774 -12.573 2.932 1.00 93.81 250 PRO A C 1
ATOM 1988 O O . PRO A 1 250 ? -8.389 -13.606 3.233 1.00 93.81 250 PRO A O 1
ATOM 1991 N N . MET A 1 251 ? -8.097 -11.381 3.422 1.00 95.25 251 MET A N 1
ATOM 1992 C CA . MET A 1 251 ? -9.238 -11.141 4.295 1.00 95.25 251 MET A CA 1
ATOM 1993 C C . MET A 1 251 ? -10.544 -11.059 3.518 1.00 95.25 251 MET A C 1
ATOM 1995 O O . MET A 1 251 ? -11.594 -11.388 4.065 1.00 95.25 251 MET A O 1
ATOM 1999 N N . PHE A 1 252 ? -10.517 -10.644 2.256 1.00 94.62 252 PHE A N 1
ATOM 2000 C CA . PHE A 1 252 ? -11.682 -10.679 1.386 1.00 94.62 252 PHE A CA 1
ATOM 2001 C C . PHE A 1 252 ? -11.576 -11.860 0.406 1.00 94.62 252 PHE A C 1
ATOM 2003 O O . PHE A 1 252 ? -10.540 -12.016 -0.233 1.00 94.62 252 PHE A O 1
ATOM 2010 N N . PRO A 1 253 ? -12.620 -12.697 0.244 1.00 90.25 253 PRO A N 1
ATOM 2011 C CA . PRO A 1 253 ? -13.924 -12.664 0.917 1.00 90.25 253 PRO A CA 1
ATOM 2012 C C . PRO A 1 253 ? -13.984 -13.465 2.244 1.00 90.25 253 PRO A C 1
ATOM 2014 O O . PRO A 1 253 ? -15.069 -13.729 2.761 1.00 90.25 253 PRO A O 1
ATOM 2017 N N . ASN A 1 254 ? -12.846 -13.924 2.780 1.00 89.75 254 ASN A N 1
ATOM 2018 C CA . ASN A 1 254 ? -12.799 -14.938 3.849 1.00 89.75 254 ASN A CA 1
ATOM 2019 C C . ASN A 1 254 ? -13.270 -14.437 5.232 1.00 89.75 254 ASN A C 1
ATOM 2021 O O . ASN A 1 254 ? -13.981 -15.132 5.965 1.00 89.75 254 ASN A O 1
ATOM 2025 N N . ILE A 1 255 ? -12.858 -13.229 5.602 1.00 92.38 255 ILE A N 1
ATOM 2026 C CA . ILE A 1 255 ? -13.184 -12.534 6.852 1.00 92.38 255 ILE A CA 1
ATOM 2027 C C . ILE A 1 255 ? -14.318 -11.547 6.600 1.00 92.38 255 ILE A C 1
ATOM 2029 O O . ILE A 1 255 ? -15.328 -11.601 7.306 1.00 92.38 255 ILE A O 1
ATOM 2033 N N . PHE A 1 256 ? -14.172 -10.710 5.572 1.00 92.31 256 PHE A N 1
ATOM 2034 C CA . PHE A 1 256 ? -15.138 -9.687 5.189 1.00 92.31 256 PHE A CA 1
ATOM 2035 C C . PHE A 1 256 ? -15.760 -9.977 3.829 1.00 92.31 256 PHE A C 1
ATOM 2037 O O . PHE A 1 256 ? -15.090 -10.456 2.922 1.00 92.31 256 PHE A O 1
ATOM 2044 N N . TYR A 1 257 ? -17.026 -9.603 3.660 1.00 91.00 257 TYR A N 1
ATOM 2045 C CA . TYR A 1 257 ? -17.678 -9.548 2.353 1.00 91.00 257 TYR A CA 1
ATOM 2046 C C . TYR A 1 257 ? -18.440 -8.235 2.175 1.00 91.00 257 TYR A C 1
ATOM 2048 O O . TYR A 1 257 ? -18.889 -7.617 3.141 1.00 91.00 257 TYR A O 1
ATOM 2056 N N . LEU A 1 258 ? -18.612 -7.816 0.922 1.00 86.50 258 LEU A N 1
ATOM 2057 C CA . LEU A 1 258 ? -19.452 -6.673 0.580 1.00 86.50 258 LEU A CA 1
ATOM 2058 C C . LEU A 1 258 ? -20.912 -7.133 0.448 1.00 86.50 258 LEU A C 1
ATOM 2060 O O . LEU A 1 258 ? -21.162 -8.138 -0.234 1.00 86.50 258 LEU A O 1
ATOM 2064 N N . PRO A 1 259 ? -21.882 -6.411 1.040 1.00 77.31 259 PRO A N 1
ATOM 2065 C CA . PRO A 1 259 ? -23.290 -6.712 0.833 1.00 77.31 259 PRO A CA 1
ATOM 2066 C C . PRO A 1 259 ? -23.659 -6.502 -0.644 1.00 77.31 259 PRO A C 1
ATOM 2068 O O . PRO A 1 259 ? -23.073 -5.662 -1.328 1.00 77.31 259 PRO A O 1
ATOM 2071 N N . GLU A 1 260 ? -24.631 -7.262 -1.158 1.00 65.94 260 GLU A N 1
ATOM 2072 C CA . GLU A 1 260 ? -25.015 -7.208 -2.582 1.00 65.94 260 GLU A CA 1
ATOM 2073 C C . GLU A 1 260 ? -25.426 -5.802 -3.042 1.00 65.94 260 GLU A C 1
ATOM 2075 O O . GLU A 1 260 ? -25.154 -5.435 -4.177 1.00 65.94 260 GLU A O 1
ATOM 2080 N N . SER A 1 261 ? -25.987 -4.979 -2.152 1.00 59.31 261 SER A N 1
ATOM 2081 C CA . SER A 1 261 ? -26.344 -3.581 -2.429 1.00 59.31 261 SER A CA 1
ATOM 2082 C C . SER A 1 261 ? -25.146 -2.645 -2.628 1.00 59.31 261 SER A C 1
ATOM 2084 O O . SER A 1 261 ? -25.305 -1.564 -3.184 1.00 59.31 261 SER A O 1
ATOM 2086 N N . SER A 1 262 ? -23.958 -3.030 -2.154 1.00 55.97 262 SER A N 1
ATOM 2087 C CA . SER A 1 262 ? -22.706 -2.279 -2.335 1.00 55.97 262 SER A CA 1
ATOM 2088 C C . SER A 1 262 ? -21.944 -2.728 -3.581 1.00 55.97 262 SER A C 1
ATOM 2090 O O . SER A 1 262 ? -21.048 -2.024 -4.048 1.00 55.97 262 SER A O 1
ATOM 2092 N N . LYS A 1 263 ? -22.323 -3.875 -4.158 1.00 52.53 263 LYS A N 1
ATOM 2093 C CA . LYS A 1 263 ? -21.889 -4.298 -5.486 1.00 52.53 263 LYS A CA 1
ATOM 2094 C C . LYS A 1 263 ? -22.700 -3.495 -6.507 1.00 52.53 263 LYS A C 1
ATOM 2096 O O . LYS A 1 263 ? -23.745 -3.933 -6.964 1.00 52.53 263 LYS A O 1
ATOM 2101 N N . VAL A 1 264 ? -22.174 -2.329 -6.880 1.00 39.31 264 VAL A N 1
ATOM 2102 C CA . VAL A 1 264 ? -22.651 -1.445 -7.962 1.00 39.31 264 VAL A CA 1
ATOM 2103 C C . VAL A 1 264 ? -23.748 -0.438 -7.579 1.00 39.31 264 VAL A C 1
ATOM 2105 O O . VAL A 1 264 ? -24.934 -0.730 -7.479 1.00 39.31 264 VAL A O 1
ATOM 2108 N N . SER A 1 265 ? -23.346 0.832 -7.558 1.00 30.06 265 SER A N 1
ATOM 2109 C CA . SER A 1 265 ? -24.109 1.906 -8.204 1.00 30.06 265 SER A CA 1
ATOM 2110 C C . SER A 1 265 ? -23.129 2.786 -8.975 1.00 30.06 265 SER A C 1
ATOM 2112 O O . SER A 1 265 ? -22.768 3.880 -8.556 1.00 30.06 265 SER A O 1
ATOM 2114 N N . ALA A 1 266 ? -22.643 2.240 -10.092 1.00 31.78 266 ALA A N 1
ATOM 2115 C CA . ALA A 1 266 ? -22.152 3.049 -11.194 1.00 31.78 266 ALA A CA 1
ATOM 2116 C C . ALA A 1 266 ? -23.389 3.616 -11.901 1.00 31.78 266 ALA A C 1
ATOM 2118 O O . ALA A 1 266 ? -24.101 2.883 -12.590 1.00 31.78 266 ALA A O 1
ATOM 2119 N N . VAL A 1 267 ? -23.673 4.891 -11.651 1.00 30.98 267 VAL A N 1
ATOM 2120 C CA . VAL A 1 267 ? -24.449 5.733 -12.567 1.00 30.98 267 VAL A CA 1
ATOM 2121 C C . VAL A 1 267 ? -23.451 6.623 -13.281 1.00 30.98 267 VAL A C 1
ATOM 2123 O O . VAL A 1 267 ? -22.608 7.217 -12.57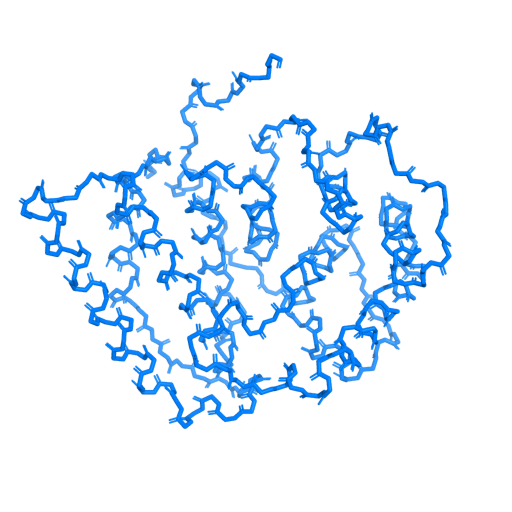1 1.00 30.98 267 VAL A O 1
#

Organism: NCBI:txid1356359

pLDDT: mean 88.31, std 11.75, range [30.06, 98.31]

Secondary structure (DSSP, 8-state):
-EE--HHHHHHHHHHHHTT-----SS-SSBTHHHHHHHHHHHHHHHHHHHHHHHHTT-S-HHHHHHHHHHHHHHHHHHHHHTT--HHHHHHHHHHHHHHHHHTT-HHHHHHHHHHHT-HHHHHHS--PPP----HHHHHHHHHHH--TT-TT--S--S-HHHHHHHHHHHHTTTT-HHHHHHHHHHHHHHHHHHTTTGGGB--TTS--SS-HHHHHHHHHHHHTT---SS--HHHHHHTHHHH---PPPP-TTTTEE--GGGS----

Sequence (267 aa):
MGILSHQDFCEFVAQEVEKITLLSVSERRIGVSEYATDVIHYIQRDLNTVKSLISEENLTWEKATKSITELILEITSLLYAVGAEHTVWRHWSSLTAFGMFLQGQMIQAAQYAALGGEWDFIQSLPATPVKSQQISEQVFWMLVKGNFTAANLPESTSNEEDNAWLQLAQSIPVQDDSQTEEALKEIANFWMAEDEDEWMNFHPRSYPDFETPVCAVAALARHYGFTPISITPEQYSFLEAGLAISEPSPMFPNIFYLPESSKVSAV

Radius of gyration: 18.46 Å; chains: 1; bounding box: 46×31×51 Å